Protein AF-0000000071092152 (afdb_homodimer)

Solvent-accessible surface area (backbone atoms only — not comparable to full-atom values): 16718 Å² total; per-residue (Å²): 128,80,85,79,55,45,34,31,32,56,37,55,43,57,75,60,42,66,88,52,21,67,58,41,36,53,51,50,60,58,49,48,77,66,23,48,58,77,38,60,57,65,23,40,87,55,39,66,63,58,51,67,75,47,54,39,45,55,52,27,54,50,50,54,50,49,53,70,69,30,61,31,37,41,30,50,52,52,58,44,13,34,39,45,11,24,52,52,19,36,36,56,78,68,65,36,38,35,41,35,38,29,53,84,45,91,94,50,64,75,37,43,55,57,62,20,52,45,68,81,70,46,31,35,67,40,78,47,54,80,87,46,43,68,60,54,50,52,52,47,42,63,72,71,47,66,68,77,69,81,71,73,77,117,131,79,87,81,56,45,34,32,31,56,36,56,44,58,76,60,42,66,88,53,20,67,58,41,38,55,52,50,58,59,51,47,75,66,23,49,58,77,40,60,56,65,24,40,86,55,38,67,64,58,51,66,78,48,54,40,46,55,53,25,54,52,49,52,51,48,53,69,69,30,60,32,36,41,29,50,52,54,57,44,14,34,40,44,10,24,53,50,21,37,35,55,78,67,66,36,40,34,42,35,38,30,53,83,45,92,95,51,61,75,37,44,54,57,62,20,51,45,68,81,69,45,32,35,69,41,78,48,55,79,88,46,44,67,59,52,49,54,53,48,40,62,71,72,47,66,68,80,69,81,68,74,77,119

Structure (mmCIF, N/CA/C/O backbone):
data_AF-0000000071092152-model_v1
#
loop_
_entity.id
_entity.type
_entity.pdbx_description
1 polymer "Putative 2'-deoxynucleoside 5'-phosphate N-hydrolase 1"
#
loop_
_atom_site.group_PDB
_atom_site.id
_atom_site.type_symbol
_atom_site.label_atom_id
_atom_site.label_alt_id
_atom_site.label_comp_id
_atom_site.label_asym_id
_atom_site.label_entity_id
_atom_site.label_seq_id
_atom_site.pdbx_PDB_ins_code
_atom_site.Cartn_x
_atom_site.Cartn_y
_atom_site.Cartn_z
_atom_site.occupancy
_atom_site.B_iso_or_equiv
_atom_site.auth_seq_id
_atom_site.auth_comp_id
_atom_site.auth_asym_id
_atom_site.auth_atom_id
_atom_site.pdbx_PDB_model_num
ATOM 1 N N . MET A 1 1 ? -20.359 -25.156 -19.781 1 28.52 1 MET A N 1
ATOM 2 C CA . MET A 1 1 ? -20.625 -24.984 -18.359 1 28.52 1 MET A CA 1
ATOM 3 C C . MET A 1 1 ? -19.672 -23.953 -17.75 1 28.52 1 MET A C 1
ATOM 5 O O . MET A 1 1 ? -18.453 -24.078 -17.891 1 28.52 1 MET A O 1
ATOM 9 N N . GLY A 1 2 ? -19.781 -22.672 -17.688 1 38.38 2 GLY A N 1
ATOM 10 C CA . GLY A 1 2 ? -18.891 -21.516 -17.781 1 38.38 2 GLY A CA 1
ATOM 11 C C . GLY A 1 2 ? -17.766 -21.531 -16.766 1 38.38 2 GLY A C 1
ATOM 12 O O . GLY A 1 2 ? -18 -21.75 -15.57 1 38.38 2 GLY A O 1
ATOM 13 N N . ASP A 1 3 ? -16.672 -22.203 -16.844 1 43.72 3 ASP A N 1
ATOM 14 C CA . ASP A 1 3 ? -15.531 -22.672 -16.047 1 43.72 3 ASP A CA 1
ATOM 15 C C . ASP A 1 3 ? -15.203 -21.672 -14.938 1 43.72 3 ASP A C 1
ATOM 17 O O . ASP A 1 3 ? -14.742 -20.562 -15.195 1 43.72 3 ASP A O 1
ATOM 21 N N . ARG A 1 4 ? -16.172 -21.25 -13.914 1 54.12 4 ARG A N 1
ATOM 22 C CA . ARG A 1 4 ? -16.547 -20.219 -12.945 1 54.12 4 ARG A CA 1
ATOM 23 C C . ARG A 1 4 ? -15.422 -19.984 -11.945 1 54.12 4 ARG A C 1
ATOM 25 O O . ARG A 1 4 ? -15.547 -20.328 -10.766 1 54.12 4 ARG A O 1
ATOM 32 N N . GLY A 1 5 ? -14.148 -20.359 -12.188 1 75.81 5 GLY A N 1
ATOM 33 C CA . GLY A 1 5 ? -13.023 -20.375 -11.266 1 75.81 5 GLY A CA 1
ATOM 34 C C . GLY A 1 5 ? -12.773 -19.031 -10.602 1 75.81 5 GLY A C 1
ATOM 35 O O . GLY A 1 5 ? -13.281 -18.016 -11.055 1 75.81 5 GLY A O 1
ATOM 36 N N . LEU A 1 6 ? -12.203 -19.125 -9.414 1 93.19 6 LEU A N 1
ATOM 37 C CA . LEU A 1 6 ? -11.898 -17.938 -8.617 1 93.19 6 LEU A CA 1
ATOM 38 C C . LEU A 1 6 ? -11.039 -16.969 -9.414 1 93.19 6 LEU A C 1
ATOM 40 O O . LEU A 1 6 ? -10.188 -17.375 -10.195 1 93.19 6 LEU A O 1
ATOM 44 N N . LYS A 1 7 ? -11.43 -15.734 -9.469 1 97.19 7 LYS A N 1
ATOM 45 C CA . LYS A 1 7 ? -10.523 -14.688 -9.945 1 97.19 7 LYS A CA 1
ATOM 46 C C . LYS A 1 7 ? -9.57 -14.25 -8.836 1 97.19 7 LYS A C 1
ATOM 48 O O . LYS A 1 7 ? -10.008 -13.781 -7.781 1 97.19 7 LYS A O 1
ATOM 53 N N . ILE A 1 8 ? -8.289 -14.43 -9.148 1 98.19 8 ILE A N 1
ATOM 54 C CA . ILE A 1 8 ? -7.254 -14.141 -8.156 1 98.19 8 ILE A CA 1
ATOM 55 C C . ILE A 1 8 ? -6.434 -12.938 -8.609 1 98.19 8 ILE A C 1
ATOM 57 O O . ILE A 1 8 ? -5.965 -12.883 -9.75 1 98.19 8 ILE A O 1
ATOM 61 N N . TYR A 1 9 ? -6.285 -11.953 -7.801 1 98.81 9 TYR A N 1
ATOM 62 C CA . TYR A 1 9 ? -5.387 -10.828 -8.023 1 98.81 9 TYR A CA 1
ATOM 63 C C . TYR A 1 9 ? -4.09 -11 -7.242 1 98.81 9 TYR A C 1
ATOM 65 O O . TYR A 1 9 ? -4.102 -11.016 -6.008 1 98.81 9 TYR A O 1
ATOM 73 N N . PHE A 1 10 ? -2.986 -11.156 -7.91 1 98.94 10 PHE A N 1
ATOM 74 C CA . PHE A 1 10 ? -1.688 -11.312 -7.266 1 98.94 10 PHE A CA 1
ATOM 75 C C . PHE A 1 10 ? -0.935 -9.992 -7.23 1 98.94 10 PHE A C 1
ATOM 77 O O . PHE A 1 10 ? -0.811 -9.312 -8.258 1 98.94 10 PHE A O 1
ATOM 84 N N . CYS A 1 11 ? -0.481 -9.625 -6.066 1 98.81 11 CYS A N 1
ATOM 85 C CA . CYS A 1 11 ? 0.343 -8.438 -5.871 1 98.81 11 CYS A CA 1
ATOM 86 C C . CYS A 1 11 ? 1.797 -8.82 -5.621 1 98.81 11 CYS A C 1
ATOM 88 O O . CYS A 1 11 ? 2.082 -9.688 -4.797 1 98.81 11 CYS A O 1
ATOM 90 N N . GLY A 1 12 ? 2.625 -8.148 -6.223 1 98.56 12 GLY A N 1
ATOM 91 C CA . GLY A 1 12 ? 4.062 -8.25 -6.012 1 98.56 12 GLY A CA 1
ATOM 92 C C . GLY A 1 12 ? 4.809 -6.988 -6.41 1 98.56 12 GLY A C 1
ATOM 93 O O . GLY A 1 12 ? 4.406 -6.289 -7.344 1 98.56 12 GLY A O 1
ATOM 94 N N . SER A 1 13 ? 5.898 -6.785 -5.734 1 97.69 13 SER A N 1
ATOM 95 C CA . SER A 1 13 ? 6.68 -5.578 -5.977 1 97.69 13 SER A CA 1
ATOM 96 C C . SER A 1 13 ? 7.215 -5.543 -7.402 1 97.69 13 SER A C 1
ATOM 98 O O . SER A 1 13 ? 7.695 -6.555 -7.918 1 97.69 13 SER A O 1
ATOM 100 N N . ILE A 1 14 ? 7.109 -4.453 -8.062 1 96.06 14 ILE A N 1
ATOM 101 C CA . ILE A 1 14 ? 7.684 -4.234 -9.383 1 96.06 14 ILE A CA 1
ATOM 102 C C . ILE A 1 14 ? 8.742 -3.133 -9.312 1 96.06 14 ILE A C 1
ATOM 104 O O . ILE A 1 14 ? 9.938 -3.414 -9.312 1 96.06 14 ILE A O 1
ATOM 108 N N . GLN A 1 15 ? 8.32 -1.933 -8.922 1 90.69 15 GLN A N 1
ATOM 109 C CA . GLN A 1 15 ? 9.242 -0.799 -8.875 1 90.69 15 GLN A CA 1
ATOM 110 C C . GLN A 1 15 ? 10.148 -0.875 -7.652 1 90.69 15 GLN A C 1
ATOM 112 O O . GLN A 1 15 ? 11.188 -0.213 -7.602 1 90.69 15 GLN A O 1
ATOM 117 N N . GLY A 1 16 ? 9.727 -1.628 -6.66 1 86.69 16 GLY A N 1
ATOM 118 C CA . GLY A 1 16 ? 10.562 -1.812 -5.484 1 86.69 16 GLY A CA 1
ATOM 119 C C . GLY A 1 16 ? 11.727 -2.758 -5.723 1 86.69 16 GLY A C 1
ATOM 120 O O . GLY A 1 16 ? 12.555 -2.971 -4.836 1 86.69 16 GLY A O 1
ATOM 121 N N . GLY A 1 17 ? 11.797 -3.244 -6.938 1 88.25 17 GLY A N 1
ATOM 122 C CA . GLY A 1 17 ? 12.836 -4.184 -7.324 1 88.25 17 GLY A CA 1
ATOM 123 C C . GLY A 1 17 ? 12.289 -5.469 -7.914 1 88.25 17 GLY A C 1
ATOM 124 O O . GLY A 1 17 ? 11.164 -5.867 -7.609 1 88.25 17 GLY A O 1
ATOM 125 N N . ARG A 1 18 ? 13.164 -6.152 -8.719 1 94.69 18 ARG A N 1
ATOM 126 C CA . ARG A 1 18 ? 12.711 -7.344 -9.43 1 94.69 18 ARG A CA 1
ATOM 127 C C . ARG A 1 18 ? 13.461 -8.586 -8.953 1 94.69 18 ARG A C 1
ATOM 129 O O . ARG A 1 18 ? 13.539 -9.586 -9.672 1 94.69 18 ARG A O 1
ATOM 136 N N . GLN A 1 19 ? 14 -8.5 -7.777 1 93.5 19 GLN A N 1
ATOM 137 C CA . GLN A 1 19 ? 14.781 -9.609 -7.242 1 93.5 19 GLN A CA 1
ATOM 138 C C . GLN A 1 19 ? 13.906 -10.852 -7.043 1 93.5 19 GLN A C 1
ATOM 140 O O . GLN A 1 19 ? 14.414 -11.977 -7.039 1 93.5 19 GLN A O 1
ATOM 145 N N . ASP A 1 20 ? 12.578 -10.641 -6.941 1 96.56 20 ASP A N 1
ATOM 146 C CA . ASP A 1 20 ? 11.703 -11.766 -6.621 1 96.56 20 ASP A CA 1
ATOM 147 C C . ASP A 1 20 ? 10.812 -12.125 -7.812 1 96.56 20 ASP A C 1
ATOM 149 O O . ASP A 1 20 ? 9.82 -12.836 -7.656 1 96.56 20 ASP A O 1
ATOM 153 N N . ALA A 1 21 ? 11.148 -11.703 -8.992 1 97.25 21 ALA A N 1
ATOM 154 C CA . ALA A 1 21 ? 10.312 -11.945 -10.164 1 97.25 21 ALA A CA 1
ATOM 155 C C . ALA A 1 21 ? 10.148 -13.438 -10.414 1 97.25 21 ALA A C 1
ATOM 157 O O . ALA A 1 21 ? 9.047 -13.906 -10.734 1 97.25 21 ALA A O 1
ATOM 158 N N . GLU A 1 22 ? 11.219 -14.188 -10.305 1 97.62 22 GLU A N 1
ATOM 159 C CA . GLU A 1 22 ? 11.133 -15.625 -10.531 1 97.62 22 GLU A CA 1
ATOM 160 C C . GLU A 1 22 ? 10.258 -16.297 -9.469 1 97.62 22 GLU A C 1
ATOM 162 O O . GLU A 1 22 ? 9.5 -17.219 -9.781 1 97.62 22 GLU A O 1
ATOM 167 N N . LEU A 1 23 ? 10.469 -15.883 -8.258 1 98.31 23 LEU A N 1
ATOM 168 C CA . LEU A 1 23 ? 9.617 -16.391 -7.191 1 98.31 23 LEU A CA 1
ATOM 169 C C . LEU A 1 23 ? 8.148 -16.094 -7.48 1 98.31 23 LEU A C 1
ATOM 171 O O . LEU A 1 23 ? 7.289 -16.953 -7.301 1 98.31 23 LEU A O 1
ATOM 175 N N . TYR A 1 24 ? 7.82 -14.859 -7.926 1 98.69 24 TYR A N 1
ATOM 176 C CA . TYR A 1 24 ? 6.453 -14.484 -8.266 1 98.69 24 TYR A CA 1
ATOM 177 C C . TYR A 1 24 ? 5.883 -15.414 -9.336 1 98.69 24 TYR A C 1
ATOM 179 O O . TYR A 1 24 ? 4.723 -15.82 -9.25 1 98.69 24 TYR A O 1
ATOM 187 N N . THR A 1 25 ? 6.68 -15.719 -10.297 1 98.56 25 THR A N 1
ATOM 188 C CA . THR A 1 25 ? 6.254 -16.625 -11.359 1 98.56 25 THR A CA 1
ATOM 189 C C . THR A 1 25 ? 5.848 -17.984 -10.773 1 98.56 25 THR A C 1
ATOM 191 O O . THR A 1 25 ? 4.82 -18.547 -11.156 1 98.56 25 THR A O 1
ATOM 194 N N . ARG A 1 26 ? 6.617 -18.453 -9.852 1 98.62 26 ARG A N 1
ATOM 195 C CA . ARG A 1 26 ? 6.328 -19.75 -9.25 1 98.62 26 ARG A CA 1
ATOM 196 C C . ARG A 1 26 ? 5.086 -19.672 -8.367 1 98.62 26 ARG A C 1
ATOM 198 O O . ARG A 1 26 ? 4.281 -20.609 -8.336 1 98.62 26 ARG A O 1
ATOM 205 N N . ILE A 1 27 ? 4.91 -18.609 -7.652 1 98.88 27 ILE A N 1
ATOM 206 C CA . ILE A 1 27 ? 3.723 -18.422 -6.832 1 98.88 27 ILE A CA 1
ATOM 207 C C . ILE A 1 27 ? 2.482 -18.391 -7.723 1 98.88 27 ILE A C 1
ATOM 209 O O . ILE A 1 27 ? 1.497 -19.078 -7.449 1 98.88 27 ILE A O 1
ATOM 213 N N . ILE A 1 28 ? 2.547 -17.656 -8.812 1 98.75 28 ILE A N 1
ATOM 214 C CA . ILE A 1 28 ? 1.43 -17.484 -9.734 1 98.75 28 ILE A CA 1
ATOM 215 C C . ILE A 1 28 ? 1.074 -18.844 -10.352 1 98.75 28 ILE A C 1
ATOM 217 O O . ILE A 1 28 ? -0.104 -19.188 -10.477 1 98.75 28 ILE A O 1
ATOM 221 N N . LYS A 1 29 ? 2.09 -19.578 -10.719 1 98.44 29 LYS A N 1
ATOM 222 C CA . LYS A 1 29 ? 1.855 -20.906 -11.258 1 98.44 29 LYS A CA 1
ATOM 223 C C . LYS A 1 29 ? 1.06 -21.766 -10.281 1 98.44 29 LYS A C 1
ATOM 225 O O . LYS A 1 29 ? 0.142 -22.484 -10.68 1 98.44 29 LYS A O 1
ATOM 230 N N . GLN A 1 30 ? 1.393 -21.734 -9.062 1 98.25 30 GLN A N 1
ATOM 231 C CA . GLN A 1 30 ? 0.677 -22.5 -8.047 1 98.25 30 GLN A CA 1
ATOM 232 C C . GLN A 1 30 ? -0.744 -21.984 -7.859 1 98.25 30 GLN A C 1
ATOM 234 O O . GLN A 1 30 ? -1.687 -22.766 -7.719 1 98.25 30 GLN A O 1
ATOM 239 N N . LEU A 1 31 ? -0.924 -20.672 -7.875 1 97.94 31 LEU A N 1
ATOM 240 C CA . LEU A 1 31 ? -2.232 -20.062 -7.684 1 97.94 31 LEU A CA 1
ATOM 241 C C . LEU A 1 31 ? -3.182 -20.422 -8.82 1 97.94 31 LEU A C 1
ATOM 243 O O . LEU A 1 31 ? -4.391 -20.531 -8.609 1 97.94 31 LEU A O 1
ATOM 247 N N . LYS A 1 32 ? -2.65 -20.688 -10.008 1 97.12 32 LYS A N 1
ATOM 248 C CA . LYS A 1 32 ? -3.455 -21 -11.188 1 97.12 32 LYS A CA 1
ATOM 249 C C . LYS A 1 32 ? -4.195 -22.328 -11.016 1 97.12 32 LYS A C 1
ATOM 251 O O . LYS A 1 32 ? -5.145 -22.609 -11.75 1 97.12 32 LYS A O 1
ATOM 256 N N . GLN A 1 33 ? -3.824 -23.094 -10.047 1 95.06 33 GLN A N 1
ATOM 257 C CA . GLN A 1 33 ? -4.527 -24.328 -9.742 1 95.06 33 GLN A CA 1
ATOM 258 C C . GLN A 1 33 ? -5.871 -24.047 -9.078 1 95.06 33 GLN A C 1
ATOM 260 O O . GLN A 1 33 ? -6.746 -24.922 -9.039 1 95.06 33 GLN A O 1
ATOM 265 N N . TYR A 1 34 ? -6.012 -22.859 -8.617 1 95.06 34 TYR A N 1
ATOM 266 C CA . TYR A 1 34 ? -7.203 -22.547 -7.836 1 95.06 34 TYR A CA 1
ATOM 267 C C . TYR A 1 34 ? -8.125 -21.609 -8.602 1 95.06 34 TYR A C 1
ATOM 269 O O . TYR A 1 34 ? -9.297 -21.453 -8.242 1 95.06 34 TYR A O 1
ATOM 277 N N . GLY A 1 35 ? -7.594 -21 -9.609 1 95.38 35 GLY A N 1
ATOM 278 C CA . GLY A 1 35 ? -8.398 -20.047 -10.375 1 95.38 35 GLY A CA 1
ATOM 279 C C . GLY A 1 35 ? -7.594 -19.266 -11.391 1 95.38 35 GLY A C 1
ATOM 280 O O . GLY A 1 35 ? -6.434 -19.594 -11.656 1 95.38 35 GLY A O 1
ATOM 281 N N . GLN A 1 36 ? -8.258 -18.281 -12.031 1 97.06 36 GLN A N 1
ATOM 282 C CA . GLN A 1 36 ? -7.609 -17.375 -12.984 1 97.06 36 GLN A CA 1
ATOM 283 C C . GLN A 1 36 ? -6.863 -16.266 -12.258 1 97.06 36 GLN A C 1
ATOM 285 O O . GLN A 1 36 ? -7.453 -15.523 -11.469 1 97.06 36 GLN A O 1
ATOM 290 N N . VAL A 1 37 ? -5.578 -16.203 -12.547 1 98.25 37 VAL A N 1
ATOM 291 C CA . VAL A 1 37 ? -4.797 -15.086 -12.016 1 98.25 37 VAL A CA 1
ATOM 292 C C . VAL A 1 37 ? -4.852 -13.906 -12.977 1 98.25 37 VAL A C 1
ATOM 294 O O . VAL A 1 37 ? -4.371 -14 -14.109 1 98.25 37 VAL A O 1
ATOM 297 N N . LEU A 1 38 ? -5.336 -12.82 -12.539 1 98.38 38 LEU A N 1
ATOM 298 C CA . LEU A 1 38 ? -5.613 -11.664 -13.383 1 98.38 38 LEU A CA 1
ATOM 299 C C . LEU A 1 38 ? -4.332 -10.891 -13.688 1 98.38 38 LEU A C 1
ATOM 301 O O . LEU A 1 38 ? -4.246 -10.195 -14.703 1 98.38 38 LEU A O 1
ATOM 305 N N . THR A 1 39 ? -3.312 -11.062 -12.852 1 98.56 39 THR A N 1
ATOM 306 C CA . THR A 1 39 ? -2.113 -10.234 -12.891 1 98.56 39 THR A CA 1
ATOM 307 C C . THR A 1 39 ? -0.872 -11.086 -13.141 1 98.56 39 THR A C 1
ATOM 309 O O . THR A 1 39 ? 0.164 -10.883 -12.5 1 98.56 39 THR A O 1
ATOM 312 N N . GLU A 1 40 ? -0.945 -11.984 -14.023 1 97.75 40 GLU A N 1
ATOM 313 C CA . GLU A 1 40 ? 0.158 -12.906 -14.281 1 97.75 40 GLU A CA 1
ATOM 314 C C . GLU A 1 40 ? 1.417 -12.148 -14.703 1 97.75 40 GLU A C 1
ATOM 316 O O . GLU A 1 40 ? 2.533 -12.617 -14.461 1 97.75 40 GLU A O 1
ATOM 321 N N . VAL A 1 41 ? 1.241 -10.969 -15.25 1 96.31 41 VAL A N 1
ATOM 322 C CA . VAL A 1 41 ? 2.346 -10.203 -15.82 1 96.31 41 VAL A CA 1
ATOM 323 C C . VAL A 1 41 ? 3.346 -9.844 -14.727 1 96.31 41 VAL A C 1
ATOM 325 O O . VAL A 1 41 ? 4.523 -9.617 -15 1 96.31 41 VAL A O 1
ATOM 328 N N . ILE A 1 42 ? 2.93 -9.867 -13.477 1 97.06 42 ILE A N 1
ATOM 329 C CA . ILE A 1 42 ? 3.762 -9.477 -12.344 1 97.06 42 ILE A CA 1
ATOM 330 C C . ILE A 1 42 ? 4.969 -10.406 -12.242 1 97.06 42 ILE A C 1
ATOM 332 O O . ILE A 1 42 ? 6.055 -9.984 -11.844 1 97.06 42 ILE A O 1
ATOM 336 N N . GLY A 1 43 ? 4.785 -11.617 -12.656 1 97.19 43 GLY A N 1
ATOM 337 C CA . GLY A 1 43 ? 5.883 -12.57 -12.609 1 97.19 43 GLY A CA 1
ATOM 338 C C . GLY A 1 43 ? 6.828 -12.445 -13.789 1 97.19 43 GLY A C 1
ATOM 339 O O . GLY A 1 43 ? 7.934 -12.992 -13.773 1 97.19 43 GLY A O 1
ATOM 340 N N . ASN A 1 44 ? 6.379 -11.68 -14.812 1 95.56 44 ASN A N 1
ATOM 341 C CA . ASN A 1 44 ? 7.18 -11.539 -16.016 1 95.56 44 ASN A CA 1
ATOM 342 C C . ASN A 1 44 ? 8.422 -10.695 -15.773 1 95.56 44 ASN A C 1
ATOM 344 O O . ASN A 1 44 ? 8.328 -9.57 -15.281 1 95.56 44 ASN A O 1
ATOM 348 N N . LYS A 1 45 ? 9.578 -11.164 -16.219 1 92.5 45 LYS A N 1
ATOM 349 C CA . LYS A 1 45 ? 10.844 -10.477 -16 1 92.5 45 LYS A CA 1
ATOM 350 C C . LYS A 1 45 ? 10.883 -9.156 -16.766 1 92.5 45 LYS A C 1
ATOM 352 O O . LYS A 1 45 ? 11.594 -8.227 -16.359 1 92.5 45 LYS A O 1
ATOM 357 N N . ASP A 1 46 ? 10.062 -9.062 -17.797 1 92.81 46 ASP A N 1
ATOM 358 C CA . ASP A 1 46 ? 10.07 -7.867 -18.625 1 92.81 46 ASP A CA 1
ATOM 359 C C . ASP A 1 46 ? 8.875 -6.969 -18.328 1 92.81 46 ASP A C 1
ATOM 361 O O . ASP A 1 46 ? 8.438 -6.195 -19.188 1 92.81 46 ASP A O 1
ATOM 365 N N . VAL A 1 47 ? 8.312 -7.121 -17.141 1 95.31 47 VAL A N 1
ATOM 366 C CA . VAL A 1 47 ? 7.082 -6.41 -16.797 1 95.31 47 VAL A CA 1
ATOM 367 C C . VAL A 1 47 ? 7.312 -4.906 -16.906 1 95.31 47 VAL A C 1
ATOM 369 O O . VAL A 1 47 ? 6.422 -4.164 -17.328 1 95.31 47 VAL A O 1
ATOM 372 N N . LEU A 1 48 ? 8.484 -4.43 -16.547 1 92.69 48 LEU A N 1
ATOM 373 C CA . LEU A 1 48 ? 8.781 -3.002 -16.609 1 92.69 48 LEU A CA 1
ATOM 374 C C . LEU A 1 48 ? 8.734 -2.496 -18.047 1 92.69 48 LEU A C 1
ATOM 376 O O . LEU A 1 48 ? 8.211 -1.41 -18.297 1 92.69 48 LEU A O 1
ATOM 380 N N . ARG A 1 49 ? 9.258 -3.305 -18.922 1 91.56 49 ARG A N 1
ATOM 381 C CA . ARG A 1 49 ? 9.203 -2.953 -20.344 1 91.56 49 ARG A CA 1
ATOM 382 C C . ARG A 1 49 ? 7.77 -2.988 -20.859 1 91.56 49 ARG A C 1
ATOM 384 O O . ARG A 1 49 ? 7.359 -2.111 -21.625 1 91.56 49 ARG A O 1
ATOM 391 N N . ILE A 1 50 ? 7.066 -3.938 -20.438 1 93.12 50 ILE A N 1
ATOM 392 C CA . ILE A 1 50 ? 5.68 -4.09 -20.859 1 93.12 50 ILE A CA 1
ATOM 393 C C . ILE A 1 50 ? 4.855 -2.906 -20.359 1 93.12 50 ILE A C 1
ATOM 395 O O . ILE A 1 50 ? 4.09 -2.311 -21.109 1 93.12 50 ILE A O 1
ATOM 399 N N . GLU A 1 51 ? 5.027 -2.537 -19.109 1 91.94 51 GLU A N 1
ATOM 400 C CA . GLU A 1 51 ? 4.277 -1.436 -18.5 1 91.94 51 GLU A CA 1
ATOM 401 C C . GLU A 1 51 ? 4.688 -0.096 -19.109 1 91.94 51 GLU A C 1
ATOM 403 O O . GLU A 1 51 ? 3.891 0.843 -19.156 1 91.94 51 GLU A O 1
ATOM 408 N N . ALA A 1 52 ? 5.914 0.006 -19.562 1 91.62 52 ALA A N 1
ATOM 409 C CA . ALA A 1 52 ? 6.41 1.25 -20.156 1 91.62 52 ALA A CA 1
ATOM 410 C C . ALA A 1 52 ? 5.672 1.579 -21.438 1 91.62 52 ALA A C 1
ATOM 412 O O . ALA A 1 52 ? 5.707 2.719 -21.906 1 91.62 52 ALA A O 1
ATOM 413 N N . ALA A 1 53 ? 4.992 0.564 -22.031 1 93.69 53 ALA A N 1
ATOM 414 C CA . ALA A 1 53 ? 4.297 0.734 -23.312 1 93.69 53 ALA A CA 1
ATOM 415 C C . ALA A 1 53 ? 2.92 1.361 -23.109 1 93.69 53 ALA A C 1
ATOM 417 O O . ALA A 1 53 ? 2.254 1.741 -24.062 1 93.69 53 ALA A O 1
ATOM 418 N N . VAL A 1 54 ? 2.51 1.475 -21.875 1 95.31 54 VAL A N 1
ATOM 419 C CA . VAL A 1 54 ? 1.219 2.064 -21.547 1 95.31 54 VAL A CA 1
ATOM 420 C C . VAL A 1 54 ? 1.405 3.158 -20.484 1 95.31 54 VAL A C 1
ATOM 422 O O . VAL A 1 54 ? 2.41 3.174 -19.766 1 95.31 54 VAL A O 1
ATOM 425 N N . THR A 1 55 ? 0.47 4.09 -20.391 1 96.44 55 THR A N 1
ATOM 426 C CA . THR A 1 55 ? 0.585 5.184 -19.438 1 96.44 55 THR A CA 1
ATOM 427 C C . THR A 1 55 ? 0.327 4.688 -18.016 1 96.44 55 THR A C 1
ATOM 429 O O . THR A 1 55 ? -0.345 3.672 -17.812 1 96.44 55 THR A O 1
ATOM 432 N N . GLU A 1 56 ? 0.852 5.367 -17.078 1 97.06 56 GLU A N 1
ATOM 433 C CA . GLU A 1 56 ? 0.61 5.023 -15.68 1 97.06 56 GLU A CA 1
ATOM 434 C C . GLU A 1 56 ? -0.878 5.086 -15.344 1 97.06 56 GLU A C 1
ATOM 436 O O . GLU A 1 56 ? -1.376 4.285 -14.547 1 97.06 56 GLU A O 1
ATOM 441 N N . ALA A 1 57 ? -1.615 6.023 -15.945 1 97.81 57 ALA A N 1
ATOM 442 C CA . ALA A 1 57 ? -3.057 6.137 -15.734 1 97.81 57 ALA A CA 1
ATOM 443 C C . ALA A 1 57 ? -3.783 4.891 -16.234 1 97.81 57 ALA A C 1
ATOM 445 O O . ALA A 1 57 ? -4.723 4.418 -15.594 1 97.81 57 ALA A O 1
ATOM 446 N N . GLU A 1 58 ? -3.328 4.359 -17.344 1 98 58 GLU A N 1
ATOM 447 C CA . GLU A 1 58 ? -3.938 3.154 -17.906 1 98 58 GLU A CA 1
ATOM 448 C C . GLU A 1 58 ? -3.643 1.937 -17.031 1 98 58 GLU A C 1
ATOM 450 O O . GLU A 1 58 ? -4.512 1.084 -16.828 1 98 58 GLU A O 1
ATOM 455 N N . ILE A 1 59 ? -2.391 1.811 -16.547 1 97.56 59 ILE A N 1
ATOM 456 C CA . ILE A 1 59 ? -2.027 0.724 -15.648 1 97.56 59 ILE A CA 1
ATOM 457 C C . ILE A 1 59 ? -2.902 0.774 -14.398 1 97.56 59 ILE A C 1
ATOM 459 O O . ILE A 1 59 ? -3.479 -0.239 -13.992 1 97.56 59 ILE A O 1
ATOM 463 N N . TYR A 1 60 ? -3.039 1.962 -13.844 1 98.31 60 TYR A N 1
ATOM 464 C CA . TYR A 1 60 ? -3.838 2.178 -12.641 1 98.31 60 TYR A CA 1
ATOM 465 C C . TYR A 1 60 ? -5.285 1.759 -12.867 1 98.31 60 TYR A C 1
ATOM 467 O O . TYR A 1 60 ? -5.84 0.979 -12.094 1 98.31 60 TYR A O 1
ATOM 475 N N . GLU A 1 61 ? -5.91 2.254 -13.906 1 98.12 61 GLU A N 1
ATOM 476 C CA . GLU A 1 61 ? -7.316 1.977 -14.188 1 98.12 61 GLU A CA 1
ATOM 477 C C . GLU A 1 61 ? -7.555 0.483 -14.391 1 98.12 61 GLU A C 1
ATOM 479 O O . GLU A 1 61 ? -8.516 -0.076 -13.859 1 98.12 61 GLU A O 1
ATOM 484 N N . GLN A 1 62 ? -6.715 -0.128 -15.125 1 97.81 62 GLN A N 1
ATOM 485 C CA . GLN A 1 62 ? -6.852 -1.561 -15.367 1 97.81 62 GLN A CA 1
ATOM 486 C C . GLN A 1 62 ? -6.699 -2.354 -14.07 1 97.81 62 GLN A C 1
ATOM 488 O O . GLN A 1 62 ? -7.496 -3.248 -13.781 1 97.81 62 GLN A O 1
ATOM 493 N N . ASP A 1 63 ? -5.656 -2.039 -13.305 1 98.19 63 ASP A N 1
ATOM 494 C CA . ASP A 1 63 ? -5.391 -2.764 -12.062 1 98.19 63 ASP A CA 1
ATOM 495 C C . ASP A 1 63 ? -6.543 -2.602 -11.078 1 98.19 63 ASP A C 1
ATOM 497 O O . ASP A 1 63 ? -6.922 -3.555 -10.391 1 98.19 63 ASP A O 1
ATOM 501 N N . ILE A 1 64 ? -7.086 -1.396 -10.938 1 98.25 64 ILE A N 1
ATOM 502 C CA . ILE A 1 64 ? -8.18 -1.164 -10.008 1 98.25 64 ILE A CA 1
ATOM 503 C C . ILE A 1 64 ? -9.414 -1.941 -10.453 1 98.25 64 ILE A C 1
ATOM 505 O O . ILE A 1 64 ? -10.172 -2.457 -9.625 1 98.25 64 ILE A O 1
ATOM 509 N N . GLU A 1 65 ? -9.656 -2 -11.758 1 98.31 65 GLU A N 1
ATOM 510 C CA . GLU A 1 65 ? -10.766 -2.791 -12.273 1 98.31 65 GLU A CA 1
ATOM 511 C C . GLU A 1 65 ? -10.57 -4.273 -11.977 1 98.31 65 GLU A C 1
ATOM 513 O O . GLU A 1 65 ? -11.516 -4.957 -11.562 1 98.31 65 GLU A O 1
ATOM 518 N N . TRP A 1 66 ? -9.367 -4.766 -12.227 1 98.62 66 TRP A N 1
ATOM 519 C CA . TRP A 1 66 ? -9.07 -6.164 -11.938 1 98.62 66 TRP A CA 1
ATOM 520 C C . TRP A 1 66 ? -9.211 -6.449 -10.445 1 98.62 66 TRP A C 1
ATOM 522 O O . TRP A 1 66 ? -9.773 -7.473 -10.055 1 98.62 66 TRP A O 1
ATOM 532 N N . LEU A 1 67 ? -8.711 -5.539 -9.656 1 98.75 67 LEU A N 1
ATOM 533 C CA . LEU A 1 67 ? -8.805 -5.707 -8.211 1 98.75 67 LEU A CA 1
ATOM 534 C C . LEU A 1 67 ? -10.266 -5.762 -7.766 1 98.75 67 LEU A C 1
ATOM 536 O O . LEU A 1 67 ? -10.633 -6.617 -6.961 1 98.75 67 LEU A O 1
ATOM 540 N N . ALA A 1 68 ? -11.07 -4.883 -8.297 1 98.19 68 ALA A N 1
ATOM 541 C CA . ALA A 1 68 ? -12.492 -4.84 -7.945 1 98.19 68 ALA A CA 1
ATOM 542 C C . ALA A 1 68 ? -13.203 -6.117 -8.375 1 98.19 68 ALA A C 1
ATOM 544 O O . ALA A 1 68 ? -14.125 -6.582 -7.695 1 98.19 68 ALA A O 1
ATOM 545 N N . SER A 1 69 ? -12.797 -6.719 -9.445 1 97.5 69 SER A N 1
ATOM 546 C CA . SER A 1 69 ? -13.477 -7.887 -10 1 97.5 69 SER A CA 1
ATOM 547 C C . SER A 1 69 ? -12.977 -9.18 -9.359 1 97.5 69 SER A C 1
ATOM 549 O O . SER A 1 69 ? -13.594 -10.234 -9.5 1 97.5 69 SER A O 1
ATOM 551 N N . ALA A 1 70 ? -11.883 -9.141 -8.633 1 97.88 70 ALA A N 1
ATOM 552 C CA . ALA A 1 70 ? -11.258 -10.328 -8.055 1 97.88 70 ALA A CA 1
ATOM 553 C C . ALA A 1 70 ? -12.078 -10.867 -6.887 1 97.88 70 ALA A C 1
ATOM 555 O O . ALA A 1 70 ? -12.695 -10.094 -6.152 1 97.88 70 ALA A O 1
ATOM 556 N N . ASP A 1 71 ? -12.031 -12.188 -6.766 1 96.44 71 ASP A N 1
ATOM 557 C CA . ASP A 1 71 ? -12.641 -12.844 -5.613 1 96.44 71 ASP A CA 1
ATOM 558 C C . ASP A 1 71 ? -11.688 -12.867 -4.426 1 96.44 71 ASP A C 1
ATOM 560 O O . ASP A 1 71 ? -12.117 -12.797 -3.271 1 96.44 71 ASP A O 1
ATOM 564 N N . VAL A 1 72 ? -10.406 -12.977 -4.742 1 97.62 72 VAL A N 1
ATOM 565 C CA . VAL A 1 72 ? -9.367 -13.117 -3.725 1 97.62 72 VAL A CA 1
ATOM 566 C C . VAL A 1 72 ? -8.133 -12.32 -4.141 1 97.62 72 VAL A C 1
ATOM 568 O O . VAL A 1 72 ? -7.867 -12.148 -5.332 1 97.62 72 VAL A O 1
ATOM 571 N N . VAL A 1 73 ? -7.418 -11.82 -3.133 1 98.69 73 VAL A N 1
ATOM 572 C CA . VAL A 1 73 ? -6.145 -11.141 -3.336 1 98.69 73 VAL A CA 1
ATOM 573 C C . VAL A 1 73 ? -5.031 -11.898 -2.617 1 98.69 73 VAL A C 1
ATOM 575 O O . VAL A 1 73 ? -5.164 -12.242 -1.438 1 98.69 73 VAL A O 1
ATOM 578 N N . VAL A 1 74 ? -4.004 -12.258 -3.297 1 98.88 74 VAL A N 1
ATOM 579 C CA . VAL A 1 74 ? -2.785 -12.812 -2.717 1 98.88 74 VAL A CA 1
ATOM 580 C C . VAL A 1 74 ? -1.615 -11.859 -2.959 1 98.88 74 VAL A C 1
ATOM 582 O O . VAL A 1 74 ? -1.343 -11.484 -4.102 1 98.88 74 VAL A O 1
ATOM 585 N N . ALA A 1 75 ? -0.938 -11.477 -1.922 1 98.94 75 ALA A N 1
ATOM 586 C CA . ALA A 1 75 ? 0.129 -10.484 -2.043 1 98.94 75 ALA A CA 1
ATOM 587 C C . ALA A 1 75 ? 1.426 -11 -1.422 1 98.94 75 ALA A C 1
ATOM 589 O O . ALA A 1 75 ? 1.438 -11.438 -0.269 1 98.94 75 ALA A O 1
ATOM 590 N N . GLU A 1 76 ? 2.473 -11.062 -2.189 1 98.88 76 GLU A N 1
ATOM 591 C CA . GLU A 1 76 ? 3.799 -11.258 -1.613 1 98.88 76 GLU A CA 1
ATOM 592 C C . GLU A 1 76 ? 4.387 -9.938 -1.117 1 98.88 76 GLU A C 1
ATOM 594 O O . GLU A 1 76 ? 4.598 -9.008 -1.903 1 98.88 76 GLU A O 1
ATOM 599 N N . VAL A 1 77 ? 4.637 -9.812 0.19 1 98.62 77 VAL A N 1
ATOM 600 C CA . VAL A 1 77 ? 4.801 -8.5 0.799 1 98.62 77 VAL A CA 1
ATOM 601 C C . VAL A 1 77 ? 6.184 -8.398 1.442 1 98.62 77 VAL A C 1
ATOM 603 O O . VAL A 1 77 ? 6.383 -7.617 2.379 1 98.62 77 VAL A O 1
ATOM 606 N N . THR A 1 78 ? 7.137 -9.148 0.967 1 98.06 78 THR A N 1
ATOM 607 C CA . THR A 1 78 ? 8.477 -9.133 1.539 1 98.06 78 THR A CA 1
ATOM 608 C C . THR A 1 78 ? 9.234 -7.875 1.117 1 98.06 78 THR A C 1
ATOM 610 O O . THR A 1 78 ? 9.891 -7.234 1.94 1 98.06 78 THR A O 1
ATOM 613 N N . GLN A 1 79 ? 9.195 -7.574 -0.186 1 96.62 79 GLN A N 1
ATOM 614 C CA . GLN A 1 79 ? 9.797 -6.348 -0.694 1 96.62 79 GLN A CA 1
ATOM 615 C C . GLN A 1 79 ? 8.852 -5.16 -0.546 1 96.62 79 GLN A C 1
ATOM 617 O O . GLN A 1 79 ? 7.719 -5.199 -1.035 1 96.62 79 GLN A O 1
ATOM 622 N N . PRO A 1 80 ? 9.281 -4.121 0.119 1 96.81 80 PRO A N 1
ATOM 623 C CA . PRO A 1 80 ? 8.414 -2.941 0.216 1 96.81 80 PRO A CA 1
ATOM 624 C C . PRO A 1 80 ? 8.016 -2.391 -1.15 1 96.81 80 PRO A C 1
ATOM 626 O O . PRO A 1 80 ? 8.836 -2.34 -2.066 1 96.81 80 PRO A O 1
ATOM 629 N N . SER A 1 81 ? 6.727 -2.039 -1.27 1 97.75 81 SER A N 1
ATOM 630 C CA . SER A 1 81 ? 6.184 -1.521 -2.521 1 97.75 81 SER A CA 1
ATOM 631 C C . SER A 1 81 ? 4.969 -0.63 -2.27 1 97.75 81 SER A C 1
ATOM 633 O O . SER A 1 81 ? 3.992 -1.062 -1.656 1 97.75 81 SER A O 1
ATOM 635 N N . LEU A 1 82 ? 4.992 0.58 -2.738 1 98.38 82 LEU A N 1
ATOM 636 C CA . LEU A 1 82 ? 3.852 1.48 -2.631 1 98.38 82 LEU A CA 1
ATOM 637 C C . LEU A 1 82 ? 2.631 0.897 -3.334 1 98.38 82 LEU A C 1
ATOM 639 O O . LEU A 1 82 ? 1.535 0.87 -2.766 1 98.38 82 LEU A O 1
ATOM 643 N N . GLY A 1 83 ? 2.842 0.378 -4.566 1 98.5 83 GLY A N 1
ATOM 644 C CA . GLY A 1 83 ? 1.732 -0.153 -5.344 1 98.5 83 GLY A CA 1
ATOM 645 C C . GLY A 1 83 ? 1.022 -1.306 -4.66 1 98.5 83 GLY A C 1
ATOM 646 O O . GLY A 1 83 ? -0.209 -1.345 -4.617 1 98.5 83 GLY A O 1
ATOM 647 N N . VAL A 1 84 ? 1.804 -2.221 -4.16 1 98.75 84 VAL A N 1
ATOM 648 C CA . VAL A 1 84 ? 1.224 -3.342 -3.43 1 98.75 84 VAL A CA 1
ATOM 649 C C . VAL A 1 84 ? 0.416 -2.824 -2.242 1 98.75 84 VAL A C 1
ATOM 651 O O . VAL A 1 84 ? -0.688 -3.305 -1.977 1 98.75 84 VAL A O 1
ATOM 654 N N . GLY A 1 85 ? 0.96 -1.846 -1.555 1 98.81 85 GLY A N 1
ATOM 655 C CA . GLY A 1 85 ? 0.23 -1.245 -0.45 1 98.81 85 GLY A CA 1
ATOM 656 C C . GLY A 1 85 ? -1.103 -0.652 -0.867 1 98.81 85 GLY A C 1
ATOM 657 O O . GLY A 1 85 ? -2.123 -0.887 -0.217 1 98.81 85 GLY A O 1
ATOM 658 N N . VAL A 1 86 ? -1.095 0.117 -1.918 1 98.94 86 VAL A N 1
ATOM 659 C CA . VAL A 1 86 ? -2.322 0.729 -2.416 1 98.94 86 VAL A CA 1
ATOM 660 C C . VAL A 1 86 ? -3.367 -0.353 -2.686 1 98.94 86 VAL A C 1
ATOM 662 O O . VAL A 1 86 ? -4.523 -0.224 -2.275 1 98.94 86 VAL A O 1
ATOM 665 N N . GLU A 1 87 ? -2.932 -1.392 -3.336 1 98.88 87 GLU A N 1
ATOM 666 C CA . GLU A 1 87 ? -3.834 -2.488 -3.67 1 98.88 87 GLU A CA 1
ATOM 667 C C . GLU A 1 87 ? -4.402 -3.137 -2.412 1 98.88 87 GLU A C 1
ATOM 669 O O . GLU A 1 87 ? -5.605 -3.404 -2.336 1 98.88 87 GLU A O 1
ATOM 674 N N . LEU A 1 88 ? -3.576 -3.34 -1.445 1 98.94 88 LEU A N 1
ATOM 675 C CA . LEU A 1 88 ? -4.016 -3.959 -0.199 1 98.94 88 LEU A CA 1
ATOM 676 C C . LEU A 1 88 ? -4.992 -3.055 0.543 1 98.94 88 LEU A C 1
ATOM 678 O O . LEU A 1 88 ? -5.992 -3.527 1.087 1 98.94 88 LEU A O 1
ATOM 682 N N . GLY A 1 89 ? -4.688 -1.738 0.629 1 98.81 89 GLY A N 1
ATOM 683 C CA . GLY A 1 89 ? -5.605 -0.808 1.267 1 98.81 89 GLY A CA 1
ATOM 684 C C . GLY A 1 89 ? -6.984 -0.803 0.634 1 98.81 89 GLY A C 1
ATOM 685 O O . GLY A 1 89 ? -7.996 -0.818 1.339 1 98.81 89 GLY A O 1
ATOM 686 N N . ARG A 1 90 ? -7.035 -0.833 -0.657 1 98.69 90 ARG A N 1
ATOM 687 C CA . ARG A 1 90 ? -8.312 -0.892 -1.364 1 98.69 90 ARG A CA 1
ATOM 688 C C . ARG A 1 90 ? -9.023 -2.217 -1.104 1 98.69 90 ARG A C 1
ATOM 690 O O . ARG A 1 90 ? -10.227 -2.24 -0.848 1 98.69 90 ARG A O 1
ATOM 697 N N . ALA A 1 91 ? -8.297 -3.287 -1.18 1 98.69 91 ALA A N 1
ATOM 698 C CA . ALA A 1 91 ? -8.867 -4.609 -0.956 1 98.69 91 ALA A CA 1
ATOM 699 C C . ALA A 1 91 ? -9.523 -4.699 0.422 1 98.69 91 ALA A C 1
ATOM 701 O O . ALA A 1 91 ? -10.578 -5.32 0.578 1 98.69 91 ALA A O 1
ATOM 702 N N . GLN A 1 92 ? -8.875 -4.105 1.397 1 97.88 92 GLN A N 1
ATOM 703 C CA . GLN A 1 92 ? -9.422 -4.09 2.75 1 97.88 92 GLN A CA 1
ATOM 704 C C . GLN A 1 92 ? -10.797 -3.443 2.779 1 97.88 92 GLN A C 1
ATOM 706 O O . GLN A 1 92 ? -11.742 -4.004 3.34 1 97.88 92 GLN A O 1
ATOM 711 N N . LEU A 1 93 ? -10.938 -2.289 2.207 1 97.69 93 LEU A N 1
ATOM 712 C CA . LEU A 1 93 ? -12.188 -1.55 2.256 1 97.69 93 LEU A CA 1
ATOM 713 C C . LEU A 1 93 ? -13.242 -2.203 1.364 1 97.69 93 LEU A C 1
ATOM 715 O O . LEU A 1 93 ? -14.438 -2.098 1.631 1 97.69 93 LEU A O 1
ATOM 719 N N . LEU A 1 94 ? -12.766 -2.906 0.346 1 97.56 94 LEU A N 1
ATOM 720 C CA . LEU A 1 94 ? -13.688 -3.637 -0.521 1 97.56 94 LEU A CA 1
ATOM 721 C C . LEU A 1 94 ? -14.07 -4.977 0.1 1 97.56 94 LEU A C 1
ATOM 723 O O . LEU A 1 94 ? -14.805 -5.758 -0.504 1 97.56 94 LEU A O 1
ATOM 727 N N . LYS A 1 95 ? -13.508 -5.281 1.285 1 97 95 LYS A N 1
ATOM 728 C CA . LYS A 1 95 ? -13.797 -6.48 2.066 1 97 95 LYS A CA 1
ATOM 729 C C . LYS A 1 95 ? -13.453 -7.742 1.276 1 97 95 LYS A C 1
ATOM 731 O O . LYS A 1 95 ? -14.203 -8.719 1.312 1 97 95 LYS A O 1
ATOM 736 N N . LYS A 1 96 ? -12.367 -7.637 0.526 1 97.38 96 LYS A N 1
ATOM 737 C CA . LYS A 1 96 ? -11.859 -8.812 -0.17 1 97.38 96 LYS A CA 1
ATOM 738 C C . LYS A 1 96 ? -11.188 -9.781 0.801 1 97.38 96 LYS A C 1
ATOM 740 O O . LYS A 1 96 ? -10.75 -9.375 1.882 1 97.38 96 LYS A O 1
ATOM 745 N N . LYS A 1 97 ? -11.219 -11.094 0.419 1 97.62 97 LYS A N 1
ATOM 746 C CA . LYS A 1 97 ? -10.344 -12.047 1.093 1 97.62 97 LYS A CA 1
ATOM 747 C C . LYS A 1 97 ? -8.891 -11.859 0.671 1 97.62 97 LYS A C 1
ATOM 749 O O . LYS A 1 97 ? -8.562 -11.945 -0.515 1 97.62 97 LYS A O 1
ATOM 754 N N . VAL A 1 98 ? -8.008 -11.617 1.636 1 98.69 98 VAL A N 1
ATOM 755 C CA . VAL A 1 98 ? -6.621 -11.281 1.327 1 98.69 98 VAL A CA 1
ATOM 756 C C . VAL A 1 98 ? -5.68 -12.242 2.049 1 98.69 98 VAL A C 1
ATOM 758 O O . VAL A 1 98 ? -5.852 -12.516 3.238 1 98.69 98 VAL A O 1
ATOM 761 N N . LEU A 1 99 ? -4.754 -12.766 1.353 1 98.81 99 LEU A N 1
ATOM 762 C CA . LEU A 1 99 ? -3.633 -13.516 1.909 1 98.81 99 LEU A CA 1
ATOM 763 C C . LEU A 1 99 ? -2.311 -12.82 1.616 1 98.81 99 LEU A C 1
ATOM 765 O O . LEU A 1 99 ? -1.896 -12.727 0.458 1 98.81 99 LEU A O 1
ATOM 769 N N . CYS A 1 100 ? -1.668 -12.32 2.615 1 98.94 100 CYS A N 1
ATOM 770 C CA . CYS A 1 100 ? -0.328 -11.75 2.502 1 98.94 100 CYS A CA 1
ATOM 771 C C . CYS A 1 100 ? 0.731 -12.781 2.879 1 98.94 100 CYS A C 1
ATOM 773 O O . CYS A 1 100 ? 0.609 -13.461 3.9 1 98.94 100 CYS A O 1
ATOM 775 N N . LEU A 1 101 ? 1.744 -12.867 2.031 1 98.94 101 LEU A N 1
ATOM 776 C CA . LEU A 1 101 ? 2.865 -13.781 2.227 1 98.94 101 LEU A CA 1
ATOM 777 C C . LEU A 1 101 ? 4.152 -13.008 2.508 1 98.94 101 LEU A C 1
ATOM 779 O O . LEU A 1 101 ? 4.586 -12.203 1.687 1 98.94 101 LEU A O 1
ATOM 783 N N . PHE A 1 102 ? 4.777 -13.227 3.652 1 98.88 102 PHE A N 1
ATOM 784 C CA . PHE A 1 102 ? 6.008 -12.547 4.047 1 98.88 102 PHE A CA 1
ATOM 785 C C . PHE A 1 102 ? 7.113 -13.562 4.328 1 98.88 102 PHE A C 1
ATOM 787 O O . PHE A 1 102 ? 6.914 -14.516 5.078 1 98.88 102 PHE A O 1
ATOM 794 N N . ARG A 1 103 ? 8.25 -13.328 3.678 1 98.56 103 ARG A N 1
ATOM 795 C CA . ARG A 1 103 ? 9.422 -14.141 3.98 1 98.56 103 ARG A CA 1
ATOM 796 C C . ARG A 1 103 ? 10.305 -13.469 5.027 1 98.56 103 ARG A C 1
ATOM 798 O O . ARG A 1 103 ? 11.008 -12.5 4.727 1 98.56 103 ARG A O 1
ATOM 805 N N . PRO A 1 104 ? 10.219 -14.016 6.27 1 96.94 104 PRO A N 1
ATOM 806 C CA . PRO A 1 104 ? 11.172 -13.445 7.23 1 96.94 104 PRO A CA 1
ATOM 807 C C . PRO A 1 104 ? 12.625 -13.617 6.781 1 96.94 104 PRO A C 1
ATOM 809 O O . PRO A 1 104 ? 13.039 -14.719 6.434 1 96.94 104 PRO A O 1
ATOM 812 N N . GLN A 1 105 ? 13.328 -12.57 6.66 1 94.25 105 GLN A N 1
ATOM 813 C CA . GLN A 1 105 ? 14.742 -12.578 6.297 1 94.25 105 GLN A CA 1
ATOM 814 C C . GLN A 1 105 ? 15.461 -11.359 6.875 1 94.25 105 GLN A C 1
ATOM 816 O O . GLN A 1 105 ? 14.82 -10.391 7.281 1 94.25 105 GLN A O 1
ATOM 821 N N . GLU A 1 106 ? 16.766 -11.445 6.965 1 91.75 106 GLU A N 1
ATOM 822 C CA . GLU A 1 106 ? 17.562 -10.359 7.535 1 91.75 106 GLU A CA 1
ATOM 823 C C . GLU A 1 106 ? 17.328 -9.047 6.793 1 91.75 106 GLU A C 1
ATOM 825 O O . GLU A 1 106 ? 17.328 -9.023 5.559 1 91.75 106 GLU A O 1
ATOM 830 N N . GLY A 1 107 ? 17.062 -8.055 7.523 1 89.75 107 GLY A N 1
ATOM 831 C CA . GLY A 1 107 ? 16.922 -6.727 6.961 1 89.75 107 GLY A CA 1
ATOM 832 C C . GLY A 1 107 ? 15.516 -6.441 6.445 1 89.75 107 GLY A C 1
ATOM 833 O O . GLY A 1 107 ? 15.234 -5.34 5.965 1 89.75 107 GLY A O 1
ATOM 834 N N . LYS A 1 108 ? 14.734 -7.441 6.535 1 93.19 108 LYS A N 1
ATOM 835 C CA . LYS A 1 108 ? 13.359 -7.246 6.078 1 93.19 108 LYS A CA 1
ATOM 836 C C . LYS A 1 108 ? 12.383 -7.25 7.25 1 93.19 108 LYS A C 1
ATOM 838 O O . LYS A 1 108 ? 12.383 -8.18 8.062 1 93.19 108 LYS A O 1
ATOM 843 N N . ILE A 1 109 ? 11.719 -6.129 7.359 1 93.69 109 ILE A N 1
ATOM 844 C CA . ILE A 1 109 ? 10.688 -6.008 8.383 1 93.69 109 ILE A CA 1
ATOM 845 C C . ILE A 1 109 ? 9.344 -5.684 7.727 1 93.69 109 ILE A C 1
ATOM 847 O O . ILE A 1 109 ? 9.25 -4.758 6.918 1 93.69 109 ILE A O 1
ATOM 851 N N . LEU A 1 110 ? 8.383 -6.484 8.078 1 97.38 110 LEU A N 1
ATOM 852 C CA . LEU A 1 110 ? 7.062 -6.262 7.504 1 97.38 110 LEU A CA 1
ATOM 853 C C . LEU A 1 110 ? 6.41 -5.02 8.109 1 97.38 110 LEU A C 1
ATOM 855 O O . LEU A 1 110 ? 6.496 -4.797 9.32 1 97.38 110 LEU A O 1
ATOM 859 N N . SER A 1 111 ? 5.727 -4.297 7.324 1 97.44 111 SER A N 1
ATOM 860 C CA . SER A 1 111 ? 4.996 -3.104 7.742 1 97.44 111 SER A CA 1
ATOM 861 C C . SER A 1 111 ? 3.982 -3.432 8.836 1 97.44 111 SER A C 1
ATOM 863 O O . SER A 1 111 ? 3.219 -4.391 8.711 1 97.44 111 SER A O 1
ATOM 865 N N . ALA A 1 112 ? 3.912 -2.6 9.867 1 97.25 112 ALA A N 1
ATOM 866 C CA . ALA A 1 112 ? 2.912 -2.744 10.922 1 97.25 112 ALA A CA 1
ATOM 867 C C . ALA A 1 112 ? 1.501 -2.582 10.367 1 97.25 112 ALA A C 1
ATOM 869 O O . ALA A 1 112 ? 0.554 -3.188 10.867 1 97.25 112 ALA A O 1
ATOM 870 N N . MET A 1 113 ? 1.347 -1.819 9.266 1 98.19 113 MET A N 1
ATOM 871 C CA . MET A 1 113 ? 0.054 -1.597 8.625 1 98.19 113 MET A CA 1
ATOM 872 C C . MET A 1 113 ? -0.456 -2.875 7.969 1 98.19 113 MET A C 1
ATOM 874 O O . MET A 1 113 ? -1.661 -3.043 7.777 1 98.19 113 MET A O 1
ATOM 878 N N . VAL A 1 114 ? 0.469 -3.717 7.578 1 98.75 114 VAL A N 1
ATOM 879 C CA . VAL A 1 114 ? 0.095 -4.988 6.969 1 98.75 114 VAL A CA 1
ATOM 880 C C . VAL A 1 114 ? -0.042 -6.059 8.047 1 98.75 114 VAL A C 1
ATOM 882 O O . VAL A 1 114 ? -1.096 -6.688 8.18 1 98.75 114 VAL A O 1
ATOM 885 N N . ARG A 1 115 ? 0.956 -6.211 8.883 1 98.44 115 ARG A N 1
ATOM 886 C CA . ARG A 1 115 ? 0.929 -7.23 9.922 1 98.44 115 ARG A CA 1
ATOM 887 C C . ARG A 1 115 ? -0.224 -6.992 10.891 1 98.44 115 ARG A C 1
ATOM 889 O O . ARG A 1 115 ? -0.891 -7.938 11.312 1 98.44 115 ARG A O 1
ATOM 896 N N . GLY A 1 116 ? -0.448 -5.746 11.242 1 98.62 116 GLY A N 1
ATOM 897 C CA . GLY A 1 116 ? -1.471 -5.391 12.219 1 98.62 116 GLY A CA 1
ATOM 898 C C . GLY A 1 116 ? -2.881 -5.574 11.688 1 98.62 116 GLY A C 1
ATOM 899 O O . GLY A 1 116 ? -3.842 -5.578 12.461 1 98.62 116 GLY A O 1
ATOM 900 N N . ALA A 1 117 ? -3.027 -5.742 10.406 1 98.69 117 ALA A N 1
ATOM 901 C CA . ALA A 1 117 ? -4.34 -5.879 9.773 1 98.69 117 ALA A CA 1
ATOM 902 C C . ALA A 1 117 ? -4.832 -7.32 9.836 1 98.69 117 ALA A C 1
ATOM 904 O O . ALA A 1 117 ? -5.988 -7.602 9.516 1 98.69 117 ALA A O 1
ATOM 905 N N . HIS A 1 118 ? -3.961 -8.242 10.18 1 98.62 118 HIS A N 1
ATOM 906 C CA . HIS A 1 118 ? -4.352 -9.648 10.281 1 98.62 118 HIS A CA 1
ATOM 907 C C . HIS A 1 118 ? -5.547 -9.82 11.211 1 98.62 118 HIS A C 1
ATOM 909 O O . HIS A 1 118 ? -5.477 -9.461 12.391 1 98.62 118 HIS A O 1
ATOM 915 N N . ASP A 1 119 ? -6.59 -10.375 10.664 1 97.19 119 ASP A N 1
ATOM 916 C CA . ASP A 1 119 ? -7.758 -10.594 11.508 1 97.19 119 ASP A CA 1
ATOM 917 C C . ASP A 1 119 ? -8.195 -12.055 11.484 1 97.19 119 ASP A C 1
ATOM 919 O O . ASP A 1 119 ? -9.164 -12.438 12.148 1 97.19 119 ASP A O 1
ATOM 923 N N . GLY A 1 120 ? -7.523 -12.891 10.656 1 94.5 120 GLY A N 1
ATOM 924 C CA . GLY A 1 120 ? -7.777 -14.328 10.617 1 94.5 120 GLY A CA 1
ATOM 925 C C . GLY A 1 120 ? -9.008 -14.688 9.812 1 94.5 120 GLY A C 1
ATOM 926 O O . GLY A 1 120 ? -9.414 -15.852 9.781 1 94.5 120 GLY A O 1
ATOM 927 N N . GLU A 1 121 ? -9.617 -13.711 9.172 1 95.06 121 GLU A N 1
ATOM 928 C CA . GLU A 1 121 ? -10.844 -13.938 8.398 1 95.06 121 GLU A CA 1
ATOM 929 C C . GLU A 1 121 ? -10.734 -13.336 7.004 1 95.06 121 GLU A C 1
ATOM 931 O O . GLU A 1 121 ? -10.406 -14.039 6.047 1 95.06 121 GLU A O 1
ATOM 936 N N . LEU A 1 122 ? -10.844 -12.023 6.875 1 96.88 122 LEU A N 1
ATOM 937 C CA . LEU A 1 122 ? -10.781 -11.367 5.57 1 96.88 122 LEU A CA 1
ATOM 938 C C . LEU A 1 122 ? -9.344 -11.047 5.188 1 96.88 122 LEU A C 1
ATOM 940 O O . LEU A 1 122 ? -8.992 -11.055 4.004 1 96.88 122 LEU A O 1
ATOM 944 N N . PHE A 1 123 ? -8.516 -10.75 6.191 1 98.31 123 PHE A N 1
ATOM 945 C CA . PHE A 1 123 ? -7.137 -10.336 5.957 1 98.31 123 PHE A CA 1
ATOM 946 C C . PHE A 1 123 ? -6.168 -11.219 6.738 1 98.31 123 PHE A C 1
ATOM 948 O O . PHE A 1 123 ? -6.082 -11.117 7.965 1 98.31 123 PHE A O 1
ATOM 955 N N . MET A 1 124 ? -5.387 -12.039 6.027 1 98.31 124 MET A N 1
ATOM 956 C CA . MET A 1 124 ? -4.473 -12.992 6.652 1 98.31 124 MET A CA 1
ATOM 957 C C . MET A 1 124 ? -3.027 -12.703 6.262 1 98.31 124 MET A C 1
ATOM 959 O O . MET A 1 124 ? -2.744 -12.383 5.105 1 98.31 124 MET A O 1
ATOM 963 N N . VAL A 1 125 ? -2.162 -12.781 7.199 1 98.81 125 VAL A N 1
ATOM 964 C CA . VAL A 1 125 ? -0.728 -12.633 6.977 1 98.81 125 VAL A CA 1
ATOM 965 C C . VAL A 1 125 ? -0.006 -13.906 7.422 1 98.81 125 VAL A C 1
ATOM 967 O O . VAL A 1 125 ? -0.161 -14.344 8.562 1 98.81 125 VAL A O 1
ATOM 970 N N . LYS A 1 126 ? 0.758 -14.477 6.516 1 98.69 126 LYS A N 1
ATOM 971 C CA . LYS A 1 126 ? 1.51 -15.695 6.801 1 98.69 126 LYS A CA 1
ATOM 972 C C . LYS A 1 126 ? 2.998 -15.5 6.527 1 98.69 126 LYS A C 1
ATOM 974 O O . LYS A 1 126 ? 3.385 -15.078 5.438 1 98.69 126 LYS A O 1
ATOM 979 N N . ASP A 1 127 ? 3.766 -15.758 7.582 1 98.69 127 ASP A N 1
ATOM 980 C CA . ASP A 1 127 ? 5.188 -15.977 7.316 1 98.69 127 ASP A CA 1
ATOM 981 C C . ASP A 1 127 ? 5.414 -17.312 6.613 1 98.69 127 ASP A C 1
ATOM 983 O O . ASP A 1 127 ? 4.801 -18.312 6.965 1 98.69 127 ASP A O 1
ATOM 987 N N . TYR A 1 128 ? 6.27 -17.219 5.602 1 98.75 128 TYR A N 1
ATOM 988 C CA . TYR A 1 128 ? 6.371 -18.453 4.832 1 98.75 128 TYR A CA 1
ATOM 989 C C . TYR A 1 128 ? 7.793 -18.672 4.316 1 98.75 128 TYR A C 1
ATOM 991 O O . TYR A 1 128 ? 8.578 -17.719 4.238 1 98.75 128 TYR A O 1
ATOM 999 N N . ARG A 1 129 ? 8.18 -19.938 4.09 1 98.12 129 ARG A N 1
ATOM 1000 C CA . ARG A 1 129 ? 9.172 -20.391 3.117 1 98.12 129 ARG A CA 1
ATOM 1001 C C . ARG A 1 129 ? 8.508 -20.938 1.866 1 98.12 129 ARG A C 1
ATOM 1003 O O . ARG A 1 129 ? 7.359 -21.391 1.918 1 98.12 129 ARG A O 1
ATOM 1010 N N . GLU A 1 130 ? 9.141 -20.797 0.784 1 97.94 130 GLU A N 1
ATOM 1011 C CA . GLU A 1 130 ? 8.5 -21.203 -0.465 1 97.94 130 GLU A CA 1
ATOM 1012 C C . GLU A 1 130 ? 7.922 -22.609 -0.355 1 97.94 130 GLU A C 1
ATOM 1014 O O . GLU A 1 130 ? 6.855 -22.891 -0.903 1 97.94 130 GLU A O 1
ATOM 1019 N N . GLU A 1 131 ? 8.641 -23.469 0.323 1 98.31 131 GLU A N 1
ATOM 1020 C CA . GLU A 1 131 ? 8.203 -24.859 0.437 1 98.31 131 GLU A CA 1
ATOM 1021 C C . GLU A 1 131 ? 6.887 -24.969 1.192 1 98.31 131 GLU A C 1
ATOM 1023 O O . GLU A 1 131 ? 6.219 -26 1.141 1 98.31 131 GLU A O 1
ATOM 1028 N N . ASP A 1 132 ? 6.492 -23.938 1.915 1 98.69 132 ASP A N 1
ATOM 1029 C CA . ASP A 1 132 ? 5.262 -23.938 2.699 1 98.69 132 ASP A CA 1
ATOM 1030 C C . ASP A 1 132 ? 4.051 -23.625 1.822 1 98.69 132 ASP A C 1
ATOM 1032 O O . ASP A 1 132 ? 2.908 -23.812 2.236 1 98.69 132 ASP A O 1
ATOM 1036 N N . LEU A 1 133 ? 4.219 -23.156 0.618 1 98.75 133 LEU A N 1
ATOM 1037 C CA . LEU A 1 133 ? 3.186 -22.516 -0.186 1 98.75 133 LEU A CA 1
ATOM 1038 C C . LEU A 1 133 ? 2.082 -23.5 -0.544 1 98.75 133 LEU A C 1
ATOM 1040 O O . LEU A 1 133 ? 0.896 -23.188 -0.446 1 98.75 133 LEU A O 1
ATOM 1044 N N . PRO A 1 134 ? 2.438 -24.781 -0.902 1 98.19 134 PRO A N 1
ATOM 1045 C CA . PRO A 1 134 ? 1.349 -25.703 -1.228 1 98.19 134 PRO A CA 1
ATOM 1046 C C . PRO A 1 134 ? 0.371 -25.891 -0.07 1 98.19 134 PRO A C 1
ATOM 1048 O O . PRO A 1 134 ? -0.845 -25.875 -0.276 1 98.19 134 PRO A O 1
ATOM 1051 N N . THR A 1 135 ? 0.874 -25.984 1.069 1 98.19 135 THR A N 1
ATOM 1052 C CA . THR A 1 135 ? 0.033 -26.172 2.246 1 98.19 135 THR A CA 1
ATOM 1053 C C . THR A 1 135 ? -0.734 -24.891 2.568 1 98.19 135 THR A C 1
ATOM 1055 O O . THR A 1 135 ? -1.929 -24.938 2.871 1 98.19 135 THR A O 1
ATOM 1058 N N . ILE A 1 136 ? -0.06 -23.781 2.51 1 98.38 136 ILE A N 1
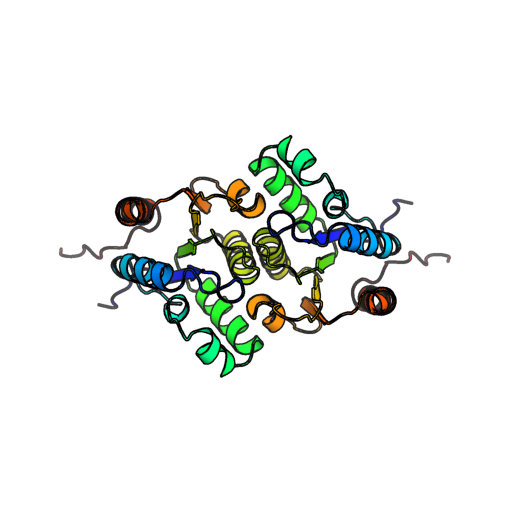ATOM 1059 C CA . ILE A 1 136 ? -0.681 -22.484 2.805 1 98.38 136 ILE A CA 1
ATOM 1060 C C . ILE A 1 136 ? -1.832 -22.234 1.834 1 98.38 136 ILE A C 1
ATOM 1062 O O . ILE A 1 136 ? -2.934 -21.859 2.25 1 98.38 136 ILE A O 1
ATOM 1066 N N . PHE A 1 137 ? -1.608 -22.469 0.533 1 98 137 PHE A N 1
ATOM 1067 C CA . PHE A 1 137 ? -2.637 -22.234 -0.472 1 98 137 PHE A CA 1
ATOM 1068 C C . PHE A 1 137 ? -3.799 -23.203 -0.297 1 98 137 PHE A C 1
ATOM 1070 O O . PHE A 1 137 ? -4.965 -22.797 -0.345 1 98 137 PHE A O 1
ATOM 1077 N N . SER A 1 138 ? -3.502 -24.484 -0.057 1 96.5 138 SER A N 1
ATOM 1078 C CA . SER A 1 138 ? -4.551 -25.469 0.142 1 96.5 138 SER A CA 1
ATOM 1079 C C . SER A 1 138 ? -5.465 -25.094 1.302 1 96.5 138 SER A C 1
ATOM 1081 O O . SER A 1 138 ? -6.691 -25.125 1.173 1 96.5 138 SER A O 1
ATOM 1083 N N . GLU A 1 139 ? -4.902 -24.703 2.311 1 95.94 139 GLU A N 1
ATOM 1084 C CA . GLU A 1 139 ? -5.676 -24.312 3.486 1 95.94 139 GLU A CA 1
ATOM 1085 C C . GLU A 1 139 ? -6.477 -23.031 3.227 1 95.94 139 GLU A C 1
ATOM 1087 O O . GLU A 1 139 ? -7.648 -22.953 3.59 1 95.94 139 GLU A O 1
ATOM 1092 N N . PHE A 1 140 ? -5.883 -22.125 2.703 1 96.31 140 PHE A N 1
ATOM 1093 C CA . PHE A 1 140 ? -6.523 -20.844 2.445 1 96.31 140 PHE A CA 1
ATOM 1094 C C . PHE A 1 140 ? -7.719 -21.016 1.516 1 96.31 140 PHE A C 1
ATOM 1096 O O . PHE A 1 140 ? -8.812 -20.531 1.812 1 96.31 140 PHE A O 1
ATOM 1103 N N . PHE A 1 141 ? -7.547 -21.688 0.411 1 94.19 141 PHE A N 1
ATOM 1104 C CA . PHE A 1 141 ? -8.594 -21.766 -0.604 1 94.19 141 PHE A CA 1
ATOM 1105 C C . PHE A 1 141 ? -9.664 -22.766 -0.188 1 94.19 141 PHE A C 1
ATOM 1107 O O . PHE A 1 141 ? -10.82 -22.656 -0.609 1 94.19 141 PHE A O 1
ATOM 1114 N N . ARG A 1 142 ? -9.383 -23.688 0.641 1 90 142 ARG A N 1
ATO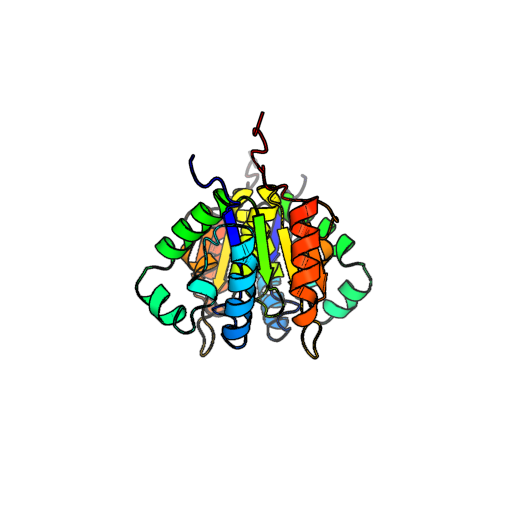M 1115 C CA . ARG A 1 142 ? -10.391 -24.578 1.192 1 90 142 ARG A CA 1
ATOM 1116 C C . ARG A 1 142 ? -11.312 -23.844 2.158 1 90 142 ARG A C 1
ATOM 1118 O O . ARG A 1 142 ? -12.523 -24.047 2.15 1 90 142 ARG A O 1
ATOM 1125 N N . GLN A 1 143 ? -10.773 -22.984 2.896 1 84.56 143 GLN A N 1
ATOM 1126 C CA . GLN A 1 143 ? -11.508 -22.344 3.979 1 84.56 143 GLN A CA 1
ATOM 1127 C C . GLN A 1 143 ? -12.188 -21.062 3.494 1 84.56 143 GLN A C 1
ATOM 1129 O O . GLN A 1 143 ? -13.289 -20.734 3.939 1 84.56 143 GLN A O 1
ATOM 1134 N N . HIS A 1 144 ? -11.609 -20.438 2.721 1 70.75 144 HIS A N 1
ATOM 1135 C CA . HIS A 1 144 ? -12.016 -19.047 2.529 1 70.75 144 HIS A CA 1
ATOM 1136 C C . HIS A 1 144 ? -12.484 -18.797 1.1 1 70.75 144 HIS A C 1
ATOM 1138 O O . HIS A 1 144 ? -13.109 -17.781 0.814 1 70.75 144 HIS A O 1
ATOM 1144 N N . ALA A 1 145 ? -12.195 -19.609 0.257 1 62.59 145 ALA A N 1
ATOM 1145 C CA . ALA A 1 145 ? -12.664 -19.406 -1.111 1 62.59 145 ALA A CA 1
ATOM 1146 C C . ALA A 1 145 ? -13.297 -20.672 -1.668 1 62.59 145 ALA A C 1
ATOM 1148 O O . ALA A 1 145 ? -12.742 -21.312 -2.574 1 62.59 145 ALA A O 1
ATOM 1149 N N . PRO A 1 146 ? -14.32 -21.078 -0.996 1 57.75 146 PRO A N 1
ATOM 1150 C CA . PRO A 1 146 ? -14.836 -22.359 -1.472 1 57.75 146 PRO A CA 1
ATOM 1151 C C . PRO A 1 146 ? -15.219 -22.328 -2.949 1 57.75 146 PRO A C 1
ATOM 1153 O O . PRO A 1 146 ? -15.789 -21.344 -3.424 1 57.75 146 PRO A O 1
ATOM 1156 N N . PHE A 1 147 ? -14.359 -22.922 -3.682 1 51.09 147 PHE A N 1
ATOM 1157 C CA . PHE A 1 147 ? -14.586 -23.219 -5.09 1 51.09 147 PHE A CA 1
ATOM 1158 C C . PHE A 1 147 ? -15.977 -23.812 -5.301 1 51.09 147 PHE A C 1
ATOM 1160 O O . PHE A 1 147 ? -16.422 -24.656 -4.516 1 51.09 147 PHE A O 1
ATOM 1167 N N . HIS A 1 148 ? -16.922 -23 -5.629 1 44.53 148 HIS A N 1
ATOM 1168 C CA . HIS A 1 148 ? -18.172 -23.688 -5.973 1 44.53 148 HIS A CA 1
ATOM 1169 C C . HIS A 1 148 ? -17.906 -24.859 -6.922 1 44.53 148 HIS A C 1
ATOM 1171 O O . HIS A 1 148 ? -17.516 -24.656 -8.07 1 44.53 148 HIS A O 1
ATOM 1177 N N . THR A 1 149 ? -17.375 -26.016 -6.504 1 36.66 149 THR A N 1
ATOM 1178 C CA . THR A 1 149 ? -17.469 -27.219 -7.328 1 36.66 149 THR A CA 1
ATOM 1179 C C . THR A 1 149 ? -18.922 -27.531 -7.676 1 36.66 149 THR A C 1
ATOM 1181 O O . THR A 1 149 ? -19.797 -27.484 -6.809 1 36.66 149 THR A O 1
ATOM 1184 N N . ASN A 1 150 ? -19.391 -27.156 -8.844 1 37.12 150 ASN A N 1
ATOM 1185 C CA . ASN A 1 150 ? -20.656 -27.672 -9.367 1 37.12 150 ASN A CA 1
ATOM 1186 C C . ASN A 1 150 ? -20.766 -29.172 -9.18 1 37.12 150 ASN A C 1
ATOM 1188 O O . ASN A 1 150 ? -20.125 -29.953 -9.906 1 37.12 150 ASN A O 1
ATOM 1192 N N . SER A 1 151 ? -20.688 -29.781 -8.008 1 35.81 151 SER A N 1
ATOM 1193 C CA . SER A 1 151 ? -21.031 -31.203 -7.906 1 35.81 151 SER A CA 1
ATOM 1194 C C . SER A 1 151 ? -22.484 -31.453 -8.32 1 35.81 151 SER A C 1
ATOM 1196 O O . SER A 1 151 ? -23.125 -32.375 -7.828 1 35.81 151 SER A O 1
ATOM 1198 N N . ASN A 1 152 ? -23.172 -30.609 -9.164 1 35.53 152 ASN A N 1
ATOM 1199 C CA . ASN A 1 152 ? -24.438 -31.219 -9.562 1 35.53 152 ASN A CA 1
ATOM 1200 C C . ASN A 1 152 ? -24.234 -32.438 -10.445 1 35.53 152 ASN A C 1
ATOM 1202 O O . ASN A 1 152 ? -24.141 -32.312 -11.672 1 35.53 152 ASN A O 1
ATOM 1206 N N . ALA A 1 153 ? -23.297 -33.406 -10.336 1 33.22 153 ALA A N 1
ATOM 1207 C CA . ALA A 1 153 ? -23.516 -34.625 -11.078 1 33.22 153 ALA A CA 1
ATOM 1208 C C . ALA A 1 153 ? -24.75 -35.375 -10.562 1 33.22 153 ALA A C 1
ATOM 1210 O O . ALA A 1 153 ? -25.016 -36.5 -10.953 1 33.22 153 ALA A O 1
ATOM 1211 N N . ASP A 1 154 ? -25.812 -34.75 -9.859 1 27.34 154 ASP A N 1
ATOM 1212 C CA . ASP A 1 154 ? -26.969 -35.656 -9.961 1 27.34 154 ASP A CA 1
ATOM 1213 C C . ASP A 1 154 ? -27.656 -35.5 -11.312 1 27.34 154 ASP A C 1
ATOM 1215 O O . ASP A 1 154 ? -27.766 -34.375 -11.828 1 27.34 154 ASP A O 1
ATOM 1219 N N . MET B 1 1 ? -14.242 28.891 21.219 1 28.16 1 MET B N 1
ATOM 1220 C CA . MET B 1 1 ? -14.469 28.781 19.781 1 28.16 1 MET B CA 1
ATOM 1221 C C . MET B 1 1 ? -13.672 27.625 19.188 1 28.16 1 MET B C 1
ATOM 1223 O O . MET B 1 1 ? -12.445 27.562 19.359 1 28.16 1 MET B O 1
ATOM 1227 N N . GLY B 1 2 ? -13.93 26.359 19.156 1 38.5 2 GLY B N 1
ATOM 1228 C CA . GLY B 1 2 ? -13.281 25.047 19.125 1 38.5 2 GLY B CA 1
ATOM 1229 C C . GLY B 1 2 ? -12.242 24.922 18.031 1 38.5 2 GLY B C 1
ATOM 1230 O O . GLY B 1 2 ? -12.508 25.25 16.875 1 38.5 2 GLY B O 1
ATOM 1231 N N . ASP B 1 3 ? -11.023 25.359 18.078 1 44.28 3 ASP B N 1
ATOM 1232 C CA . ASP B 1 3 ? -9.875 25.625 17.219 1 44.28 3 ASP B CA 1
ATOM 1233 C C . ASP B 1 3 ? -9.844 24.672 16.031 1 44.28 3 ASP B C 1
ATOM 1235 O O . ASP B 1 3 ? -9.633 23.469 16.203 1 44.28 3 ASP B O 1
ATOM 1239 N N . ARG B 1 4 ? -10.93 24.578 15.023 1 54.31 4 ARG B N 1
ATOM 1240 C CA . ARG B 1 4 ? -11.594 23.844 13.961 1 54.31 4 ARG B CA 1
ATOM 1241 C C . ARG B 1 4 ? -10.602 23.438 12.875 1 54.31 4 ARG B C 1
ATOM 1243 O O . ARG B 1 4 ? -10.914 23.5 11.688 1 54.31 4 ARG B O 1
ATOM 1250 N N . GLY B 1 5 ? -9.242 23.547 13.016 1 76.62 5 GLY B N 1
ATOM 1251 C CA . GLY B 1 5 ? -8.227 23.391 11.977 1 76.62 5 GLY B CA 1
ATOM 1252 C C . GLY B 1 5 ? -8.273 22.031 11.305 1 76.62 5 GLY B C 1
ATOM 1253 O O . GLY B 1 5 ? -8.906 21.094 11.812 1 76.62 5 GLY B O 1
ATOM 1254 N N . LEU B 1 6 ? -7.809 22.016 10.078 1 93.25 6 LEU B N 1
ATOM 1255 C CA . LEU B 1 6 ? -7.773 20.797 9.273 1 93.25 6 LEU B CA 1
ATOM 1256 C C . LEU B 1 6 ? -7.027 19.688 9.992 1 93.25 6 LEU B C 1
ATOM 1258 O O . LEU B 1 6 ? -6.043 19.938 10.695 1 93.25 6 LEU B O 1
ATOM 1262 N N . LYS B 1 7 ? -7.602 18.531 10.078 1 97.25 7 LYS B N 1
ATOM 1263 C CA . LYS B 1 7 ? -6.848 17.344 10.469 1 97.25 7 LYS B CA 1
ATOM 1264 C C . LYS B 1 7 ? -6.086 16.75 9.289 1 97.25 7 LYS B C 1
ATOM 1266 O O . LYS B 1 7 ? -6.691 16.375 8.281 1 97.25 7 LYS B O 1
ATOM 1271 N N . ILE B 1 8 ? -4.777 16.719 9.477 1 98.19 8 ILE B N 1
ATOM 1272 C CA . ILE B 1 8 ? -3.904 16.266 8.398 1 98.19 8 ILE B CA 1
ATOM 1273 C C . ILE B 1 8 ? -3.26 14.938 8.789 1 98.19 8 ILE B C 1
ATOM 1275 O O . ILE B 1 8 ? -2.709 14.805 9.883 1 98.19 8 ILE B O 1
ATOM 1279 N N . TYR B 1 9 ? -3.34 13.953 7.98 1 98.81 9 TYR B N 1
ATOM 1280 C CA . TYR B 1 9 ? -2.629 12.688 8.133 1 98.81 9 TYR B CA 1
ATOM 1281 C C . TYR B 1 9 ? -1.399 12.641 7.234 1 98.81 9 TYR B C 1
ATOM 1283 O O . TYR B 1 9 ? -1.52 12.656 6.008 1 98.81 9 TYR B O 1
ATOM 1291 N N . PHE B 1 10 ? -0.23 12.617 7.797 1 98.94 10 PHE B N 1
ATOM 1292 C CA . PHE B 1 10 ? 1.013 12.562 7.035 1 98.94 10 PHE B CA 1
ATOM 1293 C C . PHE B 1 10 ? 1.526 11.125 6.945 1 98.94 10 PHE B C 1
ATOM 1295 O O . PHE B 1 10 ? 1.624 10.43 7.961 1 98.94 10 PHE B O 1
ATOM 1302 N N . CYS B 1 11 ? 1.807 10.703 5.742 1 98.81 11 CYS B N 1
ATOM 1303 C CA . CYS B 1 11 ? 2.395 9.391 5.48 1 98.81 11 CYS B CA 1
ATOM 1304 C C . CYS B 1 11 ? 3.863 9.523 5.094 1 98.81 11 CYS B C 1
ATOM 1306 O O . CYS B 1 11 ? 4.215 10.336 4.238 1 98.81 11 CYS B O 1
ATOM 1308 N N . GLY B 1 12 ? 4.621 8.719 5.637 1 98.62 12 GLY B N 1
ATOM 1309 C CA . GLY B 1 12 ? 6.023 8.57 5.293 1 98.62 12 GLY B CA 1
ATOM 1310 C C . GLY B 1 12 ? 6.582 7.203 5.629 1 98.62 12 GLY B C 1
ATOM 1311 O O . GLY B 1 12 ? 6.156 6.574 6.602 1 98.62 12 GLY B O 1
ATOM 1312 N N . SER B 1 13 ? 7.559 6.824 4.859 1 97.69 13 SER B N 1
ATOM 1313 C CA . SER B 1 13 ? 8.148 5.504 5.035 1 97.69 13 SER B CA 1
ATOM 1314 C C . SER B 1 13 ? 8.797 5.363 6.41 1 97.69 13 SER B C 1
ATOM 1316 O O . SER B 1 13 ? 9.484 6.277 6.871 1 97.69 13 SER B O 1
ATOM 1318 N N . ILE B 1 14 ? 8.57 4.305 7.074 1 96 14 ILE B N 1
ATOM 1319 C CA . ILE B 1 14 ? 9.219 3.98 8.344 1 96 14 ILE B CA 1
ATOM 1320 C C . ILE B 1 14 ? 10.062 2.719 8.18 1 96 14 ILE B C 1
ATOM 1322 O O . ILE B 1 14 ? 11.289 2.793 8.078 1 96 14 ILE B O 1
ATOM 1326 N N . GLN B 1 15 ? 9.414 1.621 7.836 1 90.62 15 GLN B N 1
ATOM 1327 C CA . GLN B 1 15 ? 10.117 0.348 7.723 1 90.62 15 GLN B CA 1
ATOM 1328 C C . GLN B 1 15 ? 10.906 0.271 6.418 1 90.62 15 GLN B C 1
ATOM 1330 O O . GLN B 1 15 ? 11.812 -0.558 6.277 1 90.62 15 GLN B O 1
ATOM 1335 N N . GLY B 1 16 ? 10.531 1.072 5.469 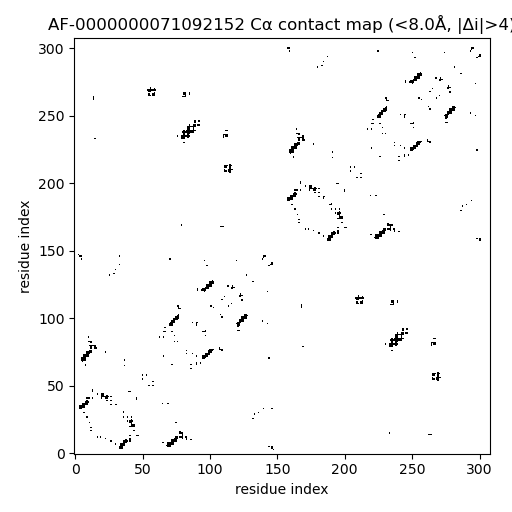1 86.81 16 GLY B N 1
ATOM 1336 C CA . GLY B 1 16 ? 11.273 1.117 4.223 1 86.81 16 GLY B CA 1
ATOM 1337 C C . GLY B 1 16 ? 12.594 1.855 4.344 1 86.81 16 GLY B C 1
ATOM 1338 O O . GLY B 1 16 ? 13.359 1.925 3.381 1 86.81 16 GLY B O 1
ATOM 1339 N N . GLY B 1 17 ? 12.859 2.324 5.52 1 88.31 17 GLY B N 1
ATOM 1340 C CA . GLY B 1 17 ? 14.07 3.078 5.801 1 88.31 17 GLY B CA 1
ATOM 1341 C C . GLY B 1 17 ? 13.797 4.43 6.43 1 88.31 17 GLY B C 1
ATOM 1342 O O . GLY B 1 17 ? 12.734 5.02 6.219 1 88.31 17 GLY B O 1
ATOM 1343 N N . ARG B 1 18 ? 14.836 4.953 7.16 1 94.62 18 ARG B N 1
ATOM 1344 C CA . ARG B 1 18 ? 14.656 6.195 7.902 1 94.62 18 ARG B CA 1
ATOM 1345 C C . ARG B 1 18 ? 15.562 7.297 7.352 1 94.62 18 ARG B C 1
ATOM 1347 O O . ARG B 1 18 ? 15.859 8.273 8.047 1 94.62 18 ARG B O 1
ATOM 1354 N N . GLN B 1 19 ? 15.961 7.117 6.121 1 93.5 19 GLN B N 1
ATOM 1355 C CA . GLN B 1 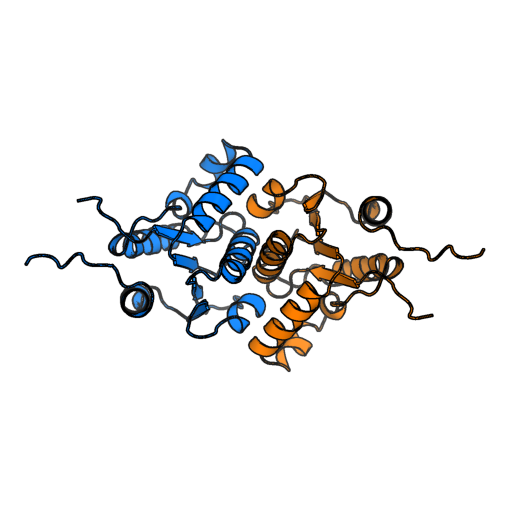19 ? 16.875 8.086 5.516 1 93.5 19 GLN B CA 1
ATOM 1356 C C . GLN B 1 19 ? 16.219 9.453 5.387 1 93.5 19 GLN B C 1
ATOM 1358 O O . GLN B 1 19 ? 16.906 10.477 5.328 1 93.5 19 GLN B O 1
ATOM 1363 N N . ASP B 1 20 ? 14.867 9.477 5.402 1 96.5 20 ASP B N 1
ATOM 1364 C CA . ASP B 1 20 ? 14.164 10.734 5.152 1 96.5 20 ASP B CA 1
ATOM 1365 C C . ASP B 1 20 ? 13.461 11.234 6.41 1 96.5 20 ASP B C 1
ATOM 1367 O O . ASP B 1 20 ? 12.602 12.109 6.344 1 96.5 20 ASP B O 1
ATOM 1371 N N . ALA B 1 21 ? 13.836 10.766 7.574 1 97.31 21 ALA B N 1
ATOM 1372 C CA . ALA B 1 21 ? 13.156 11.141 8.812 1 97.31 21 ALA B CA 1
ATOM 1373 C C . ALA B 1 21 ? 13.273 12.641 9.07 1 97.31 21 ALA B C 1
ATOM 1375 O O . ALA B 1 21 ? 12.305 13.281 9.484 1 97.31 21 ALA B O 1
ATOM 1376 N N . GLU B 1 22 ? 14.438 13.195 8.859 1 97.62 22 GLU B N 1
ATOM 1377 C CA . GLU B 1 22 ? 14.617 14.625 9.07 1 97.62 22 GLU B CA 1
ATOM 1378 C C . GLU B 1 22 ? 13.773 15.445 8.094 1 97.62 22 GLU B C 1
ATOM 1380 O O . GLU B 1 22 ? 13.211 16.469 8.469 1 97.62 22 GLU B O 1
ATOM 1385 N N . LEU B 1 23 ? 13.805 14.992 6.875 1 98.31 23 LEU B N 1
ATOM 1386 C CA . LEU B 1 23 ? 12.953 15.641 5.887 1 98.31 23 LEU B CA 1
ATOM 1387 C C . LEU B 1 23 ? 11.492 15.594 6.309 1 98.31 23 LEU B C 1
ATOM 1389 O O . LEU B 1 23 ? 10.773 16.594 6.199 1 98.31 23 LEU B O 1
ATOM 1393 N N . TYR B 1 24 ? 11 14.445 6.805 1 98.69 24 TYR B N 1
ATOM 1394 C CA . TYR B 1 24 ? 9.625 14.305 7.27 1 98.69 24 TYR B CA 1
ATOM 1395 C C . TYR B 1 24 ? 9.32 15.305 8.375 1 98.69 24 TYR B C 1
ATOM 1397 O O . TYR B 1 24 ? 8.242 15.906 8.398 1 98.69 24 TYR B O 1
ATOM 1405 N N . THR B 1 25 ? 10.242 15.469 9.258 1 98.56 25 THR B N 1
ATOM 1406 C CA . THR B 1 25 ? 10.078 16.438 10.344 1 98.56 25 THR B CA 1
ATOM 1407 C C . THR B 1 25 ? 9.852 17.844 9.789 1 98.56 25 THR B C 1
ATOM 1409 O O . THR B 1 25 ? 8.977 18.562 10.258 1 98.56 25 THR B O 1
ATOM 1412 N N . ARG B 1 26 ? 10.609 18.188 8.797 1 98.62 26 ARG B N 1
ATOM 1413 C CA . ARG B 1 26 ? 10.484 19.516 8.211 1 98.62 26 ARG B CA 1
ATOM 1414 C C . ARG B 1 26 ? 9.172 19.656 7.445 1 98.62 26 ARG B C 1
ATOM 1416 O O . ARG B 1 26 ? 8.539 20.719 7.48 1 98.62 26 ARG B O 1
ATOM 1423 N N . ILE B 1 27 ? 8.758 18.625 6.762 1 98.88 27 ILE B N 1
ATOM 1424 C CA . ILE B 1 27 ? 7.48 18.641 6.055 1 98.88 27 ILE B CA 1
ATOM 1425 C C . ILE B 1 27 ? 6.336 18.812 7.051 1 98.88 27 ILE B C 1
ATOM 1427 O O . ILE B 1 27 ? 5.461 19.656 6.867 1 98.88 27 ILE B O 1
ATOM 1431 N N . ILE B 1 28 ? 6.383 18.078 8.141 1 98.75 28 ILE B N 1
ATOM 1432 C CA . ILE B 1 28 ? 5.344 18.094 9.164 1 98.75 28 ILE B CA 1
ATOM 1433 C C . ILE B 1 28 ? 5.277 19.484 9.797 1 98.75 28 ILE B C 1
ATOM 1435 O O . ILE B 1 28 ? 4.191 20.016 10.031 1 98.75 28 ILE B O 1
ATOM 1439 N N . LYS B 1 29 ? 6.422 20.031 10.062 1 98.44 29 LYS B N 1
ATOM 1440 C CA . LYS B 1 29 ? 6.465 21.391 10.609 1 98.44 29 LYS B CA 1
ATOM 1441 C C . LYS B 1 29 ? 5.742 22.375 9.703 1 98.44 29 LYS B C 1
ATOM 1443 O O . LYS B 1 29 ? 4.996 23.234 10.18 1 98.44 29 LYS B O 1
ATOM 1448 N N . GLN B 1 30 ? 5.969 22.297 8.461 1 98.31 30 GLN B N 1
ATOM 1449 C CA . GLN B 1 30 ? 5.309 23.172 7.504 1 98.31 30 GLN B CA 1
ATOM 1450 C C . GLN B 1 30 ? 3.807 22.906 7.457 1 98.31 30 GLN B C 1
ATOM 1452 O O . GLN B 1 30 ? 3.002 23.844 7.395 1 98.31 30 GLN B O 1
ATOM 1457 N N . LEU B 1 31 ? 3.4 21.641 7.5 1 98 31 LEU B N 1
ATOM 1458 C CA . LEU B 1 31 ? 1.994 21.266 7.43 1 98 31 LEU B CA 1
ATOM 1459 C C . LEU B 1 31 ? 1.229 21.781 8.641 1 98 31 LEU B C 1
ATOM 1461 O O . LEU B 1 31 ? 0.039 22.094 8.547 1 98 31 LEU B O 1
ATOM 1465 N N . LYS B 1 32 ? 1.906 21.938 9.773 1 97.12 32 LYS B N 1
ATOM 1466 C CA . LYS B 1 32 ? 1.276 22.375 11.016 1 97.12 32 LYS B CA 1
ATOM 1467 C C . LYS B 1 32 ? 0.753 23.797 10.898 1 97.12 32 LYS B C 1
ATOM 1469 O O . LYS B 1 32 ? -0.065 24.234 11.711 1 97.12 32 LYS B O 1
ATOM 1474 N N . GLN B 1 33 ? 1.147 24.5 9.906 1 95.12 33 GLN B N 1
ATOM 1475 C CA . GLN B 1 33 ? 0.635 25.844 9.648 1 95.12 33 GLN B CA 1
ATOM 1476 C C . GLN B 1 33 ? -0.791 25.797 9.109 1 95.12 33 GLN B C 1
ATOM 1478 O O . GLN B 1 33 ? -1.51 26.797 9.156 1 95.12 33 GLN B O 1
ATOM 1483 N N . TYR B 1 34 ? -1.175 24.641 8.672 1 95.12 34 TYR B N 1
ATOM 1484 C CA . TYR B 1 34 ? -2.469 24.547 8 1 95.12 34 TYR B CA 1
ATOM 1485 C C . TYR B 1 34 ? -3.461 23.766 8.859 1 95.12 34 TYR B C 1
ATOM 1487 O O . TYR B 1 34 ? -4.668 23.797 8.602 1 95.12 34 TYR B O 1
ATOM 1495 N N . GLY B 1 35 ? -2.947 23.062 9.828 1 95.38 35 GLY B N 1
ATOM 1496 C CA . GLY B 1 35 ? -3.826 22.266 10.672 1 95.38 35 GLY B CA 1
ATOM 1497 C C . GLY B 1 35 ? -3.076 21.359 11.617 1 95.38 35 GLY B C 1
ATOM 1498 O O . GLY B 1 35 ? -1.858 21.469 11.766 1 95.38 35 GLY B O 1
ATOM 1499 N N . GLN B 1 36 ? -3.822 20.5 12.312 1 97.06 36 GLN B N 1
ATOM 1500 C CA . GLN B 1 36 ? -3.252 19.5 13.203 1 97.06 36 GLN B CA 1
ATOM 1501 C C . GLN B 1 36 ? -2.773 18.281 12.43 1 97.06 36 GLN B C 1
ATOM 1503 O O . GLN B 1 36 ? -3.547 17.656 11.688 1 97.06 36 GLN B O 1
ATOM 1508 N N . VAL B 1 37 ? -1.508 17.984 12.609 1 98.31 37 VAL B N 1
ATOM 1509 C CA . VAL B 1 37 ? -0.978 16.766 12.016 1 98.31 37 VAL B CA 1
ATOM 1510 C C . VAL B 1 37 ? -1.14 15.594 12.992 1 98.31 37 VAL B C 1
ATOM 1512 O O . VAL B 1 37 ? -0.545 15.594 14.07 1 98.31 37 VAL B O 1
ATOM 1515 N N . LEU B 1 38 ? -1.827 14.625 12.609 1 98.38 38 LEU B N 1
ATOM 1516 C CA . LEU B 1 38 ? -2.215 13.531 13.484 1 98.38 38 LEU B CA 1
ATOM 1517 C C . LEU B 1 38 ? -1.061 12.547 13.672 1 98.38 38 LEU B C 1
ATOM 1519 O O . LEU B 1 38 ? -1 11.844 14.68 1 98.38 38 LEU B O 1
ATOM 1523 N N . THR B 1 39 ? -0.111 12.547 12.742 1 98.56 39 THR B N 1
ATOM 1524 C CA . THR B 1 39 ? 0.931 11.531 12.68 1 98.56 39 THR B CA 1
ATOM 1525 C C . THR B 1 39 ? 2.314 12.156 12.805 1 98.56 39 THR B C 1
ATOM 1527 O O . THR B 1 39 ? 3.24 11.789 12.086 1 98.56 39 THR B O 1
ATOM 1530 N N . GLU B 1 40 ? 2.463 13.039 13.688 1 97.81 40 GLU B N 1
ATOM 1531 C CA . GLU B 1 40 ? 3.723 13.758 13.844 1 97.81 40 GLU B CA 1
ATOM 1532 C C . GLU B 1 40 ? 4.871 12.805 14.148 1 97.81 40 GLU B C 1
ATOM 1534 O O . GLU B 1 40 ? 6.023 13.07 13.805 1 97.81 40 GLU B O 1
ATOM 1539 N N . VAL B 1 41 ? 4.559 11.672 14.711 1 96.31 41 VAL B N 1
ATOM 1540 C CA . VAL B 1 41 ? 5.562 10.727 15.18 1 96.31 41 VAL B CA 1
ATOM 1541 C C . VAL B 1 41 ? 6.383 10.211 14 1 96.31 41 VAL B C 1
ATOM 1543 O O . VAL B 1 41 ? 7.527 9.789 14.172 1 96.31 41 VAL B O 1
ATOM 1546 N N . ILE B 1 42 ? 5.871 10.297 12.82 1 97.06 42 ILE B N 1
ATOM 1547 C CA . ILE B 1 42 ? 6.516 9.781 11.617 1 97.06 42 ILE B CA 1
ATOM 1548 C C . ILE B 1 42 ? 7.848 10.5 11.398 1 97.06 42 ILE B C 1
ATOM 1550 O O . ILE B 1 42 ? 8.805 9.898 10.906 1 97.06 42 ILE B O 1
ATOM 1554 N N . GLY B 1 43 ? 7.906 11.734 11.797 1 97.19 43 GLY B N 1
ATOM 1555 C CA . GLY B 1 43 ? 9.141 12.492 11.656 1 97.19 43 GLY B CA 1
ATOM 1556 C C . GLY B 1 43 ? 10.148 12.195 12.742 1 97.19 43 GLY B C 1
ATOM 1557 O O . GLY B 1 43 ? 11.328 12.547 12.617 1 97.19 43 GLY B O 1
ATOM 1558 N N . ASN B 1 44 ? 9.656 11.5 13.805 1 95.62 44 ASN B N 1
ATOM 1559 C CA . ASN B 1 44 ? 10.531 11.219 14.938 1 95.62 44 ASN B CA 1
ATOM 1560 C C . ASN B 1 44 ? 11.586 10.172 14.594 1 95.62 44 ASN B C 1
ATOM 1562 O O . ASN B 1 44 ? 11.258 9.086 14.125 1 95.62 44 ASN B O 1
ATOM 1566 N N . LYS B 1 45 ? 12.836 10.461 14.906 1 92.5 45 LYS B N 1
ATOM 1567 C CA . LYS B 1 45 ? 13.953 9.562 14.586 1 92.5 45 LYS B CA 1
ATOM 1568 C C . LYS B 1 45 ? 13.836 8.25 15.352 1 92.5 45 LYS B C 1
ATOM 1570 O O . LYS B 1 45 ? 14.344 7.219 14.898 1 92.5 45 LYS B O 1
ATOM 1575 N N . ASP B 1 46 ? 13.117 8.281 16.453 1 92.88 46 ASP B N 1
ATOM 1576 C CA . ASP B 1 46 ? 13 7.098 17.297 1 92.88 46 ASP B CA 1
ATOM 1577 C C . ASP B 1 46 ? 11.648 6.418 17.109 1 92.88 46 ASP B C 1
ATOM 1579 O O . ASP B 1 46 ? 11.172 5.715 18.016 1 92.88 46 ASP B O 1
ATOM 1583 N N . VAL B 1 47 ? 11.008 6.668 15.984 1 95.31 47 VAL B N 1
ATOM 1584 C CA . VAL B 1 47 ? 9.648 6.176 15.766 1 95.31 47 VAL B CA 1
ATOM 1585 C C . VAL B 1 47 ? 9.633 4.648 15.859 1 95.31 47 VAL B C 1
ATOM 1587 O O . VAL B 1 47 ? 8.672 4.062 16.359 1 95.31 47 VAL B O 1
ATOM 1590 N N . LEU B 1 48 ? 10.664 3.998 15.398 1 92.75 48 LEU B N 1
ATOM 1591 C CA . LEU B 1 48 ? 10.727 2.541 15.445 1 92.75 48 LEU B CA 1
ATOM 1592 C C . LEU B 1 48 ? 10.719 2.041 16.891 1 92.75 48 LEU B C 1
ATOM 1594 O O . LEU B 1 48 ? 10.055 1.057 17.203 1 92.75 48 LEU B O 1
ATOM 1598 N N . ARG B 1 49 ? 11.469 2.736 17.719 1 91.56 49 ARG B N 1
ATOM 1599 C CA . ARG B 1 49 ? 11.484 2.391 19.125 1 91.56 49 ARG B CA 1
ATOM 1600 C C . ARG B 1 49 ? 10.133 2.66 19.781 1 91.56 49 ARG B C 1
ATOM 1602 O O . ARG B 1 49 ? 9.648 1.858 20.578 1 91.56 49 ARG B O 1
ATOM 1609 N N . ILE B 1 50 ? 9.547 3.721 19.406 1 93.12 50 ILE B N 1
ATOM 1610 C CA . ILE B 1 50 ? 8.25 4.102 19.953 1 93.12 50 ILE B CA 1
ATOM 1611 C C . ILE B 1 50 ? 7.195 3.078 19.531 1 93.12 50 ILE B C 1
ATOM 1613 O O . ILE B 1 50 ? 6.414 2.615 20.375 1 93.12 50 ILE B O 1
ATOM 1617 N N . GLU B 1 51 ? 7.184 2.691 18.281 1 91.88 51 GLU B N 1
ATOM 1618 C CA . GLU B 1 51 ? 6.207 1.735 17.766 1 91.88 51 GLU B CA 1
ATOM 1619 C C . GLU B 1 51 ? 6.441 0.342 18.344 1 91.88 51 GLU B C 1
ATOM 1621 O O . GLU B 1 51 ? 5.504 -0.452 18.453 1 91.88 51 GLU B O 1
ATOM 1626 N N . ALA B 1 52 ? 7.676 0.037 18.672 1 91.62 52 ALA B N 1
ATOM 1627 C CA . ALA B 1 52 ? 8.008 -1.277 19.219 1 91.62 52 ALA B CA 1
ATOM 1628 C C . ALA B 1 52 ? 7.344 -1.488 20.578 1 91.62 52 ALA B C 1
ATOM 1630 O O . ALA B 1 52 ? 7.227 -2.621 21.047 1 91.62 52 ALA B O 1
ATOM 1631 N N . ALA B 1 53 ? 6.906 -0.376 21.219 1 93.69 53 ALA B N 1
ATOM 1632 C CA . ALA B 1 53 ? 6.312 -0.434 22.562 1 93.69 53 ALA B CA 1
ATOM 1633 C C . ALA B 1 53 ? 4.84 -0.827 22.484 1 93.69 53 ALA B C 1
ATOM 1635 O O . ALA B 1 53 ? 4.215 -1.104 23.516 1 93.69 53 ALA B O 1
ATOM 1636 N N . VAL B 1 54 ? 4.305 -0.867 21.297 1 95.25 54 VAL B N 1
ATOM 1637 C CA . VAL B 1 54 ? 2.906 -1.236 21.094 1 95.25 54 VAL B CA 1
ATOM 1638 C C . VAL B 1 54 ? 2.812 -2.334 20.031 1 95.25 54 VAL B C 1
ATOM 1640 O O . VAL B 1 54 ? 3.729 -2.508 19.234 1 95.25 54 VAL B O 1
ATOM 1643 N N . THR B 1 55 ? 1.722 -3.082 20.031 1 96.38 55 THR B N 1
ATOM 1644 C CA . THR B 1 55 ? 1.563 -4.172 19.078 1 96.38 55 THR B CA 1
ATOM 1645 C C . THR B 1 55 ? 1.265 -3.627 17.688 1 96.38 55 THR B C 1
ATOM 1647 O O . THR B 1 55 ? 0.758 -2.512 17.531 1 96.38 55 THR B O 1
ATOM 1650 N N . GLU B 1 56 ? 1.588 -4.383 16.703 1 97.06 56 GLU B N 1
ATOM 1651 C CA . GLU B 1 56 ? 1.279 -3.994 15.328 1 97.06 56 GLU B CA 1
ATOM 1652 C C . GLU B 1 56 ? -0.222 -3.803 15.133 1 97.06 56 GLU B C 1
ATOM 1654 O O . GLU B 1 56 ? -0.648 -2.92 14.391 1 97.06 56 GLU B O 1
ATOM 1659 N N . ALA B 1 57 ? -1.059 -4.605 15.812 1 97.81 57 ALA B N 1
ATOM 1660 C CA . ALA B 1 57 ? -2.512 -4.473 15.734 1 97.81 57 ALA B CA 1
ATOM 1661 C C . ALA B 1 57 ? -2.971 -3.127 16.281 1 97.81 57 ALA B C 1
ATOM 1663 O O . ALA B 1 57 ? -3.875 -2.498 15.734 1 97.81 57 ALA B O 1
ATOM 1664 N N . GLU B 1 58 ? -2.328 -2.67 17.344 1 98.06 58 GLU B N 1
ATOM 1665 C CA . GLU B 1 58 ? -2.67 -1.383 17.953 1 98.06 58 GLU B CA 1
ATOM 1666 C C . GLU B 1 58 ? -2.258 -0.225 17.047 1 98.06 58 GLU B C 1
ATOM 1668 O O . GLU B 1 58 ? -2.984 0.762 16.922 1 98.06 58 GLU B O 1
ATOM 1673 N N . ILE B 1 59 ? -1.058 -0.333 16.453 1 97.5 59 ILE B N 1
ATOM 1674 C CA . ILE B 1 59 ? -0.598 0.683 15.508 1 97.5 59 ILE B CA 1
ATOM 1675 C C . ILE B 1 59 ? -1.581 0.792 14.344 1 97.5 59 ILE B C 1
ATOM 1677 O O . ILE B 1 59 ? -2.008 1.892 13.984 1 97.5 59 ILE B O 1
ATOM 1681 N N . TYR B 1 60 ? -1.956 -0.334 13.828 1 98.31 60 TYR B N 1
ATOM 1682 C CA . TYR B 1 60 ? -2.887 -0.403 12.703 1 98.31 60 TYR B CA 1
ATOM 1683 C C . TYR B 1 60 ? -4.215 0.253 13.055 1 98.31 60 TYR B C 1
ATOM 1685 O O . TYR B 1 60 ? -4.703 1.119 12.32 1 98.31 60 TYR B O 1
ATOM 1693 N N . GLU B 1 61 ? -4.824 -0.15 14.156 1 98.12 61 GLU B N 1
ATOM 1694 C CA . GLU B 1 61 ? -6.133 0.36 14.555 1 98.12 61 GLU B CA 1
ATOM 1695 C C . GLU B 1 61 ? -6.094 1.871 14.766 1 98.12 61 GLU B C 1
ATOM 1697 O O . GLU B 1 61 ? -6.992 2.588 14.32 1 98.12 61 GLU B O 1
ATOM 1702 N N . GLN B 1 62 ? -5.098 2.34 15.422 1 97.81 62 GLN B N 1
ATOM 1703 C CA . GLN B 1 62 ? -4.969 3.773 15.656 1 97.81 62 GLN B CA 1
ATOM 1704 C C . GLN B 1 62 ? -4.801 4.535 14.344 1 97.81 62 GLN B C 1
ATOM 1706 O O . GLN 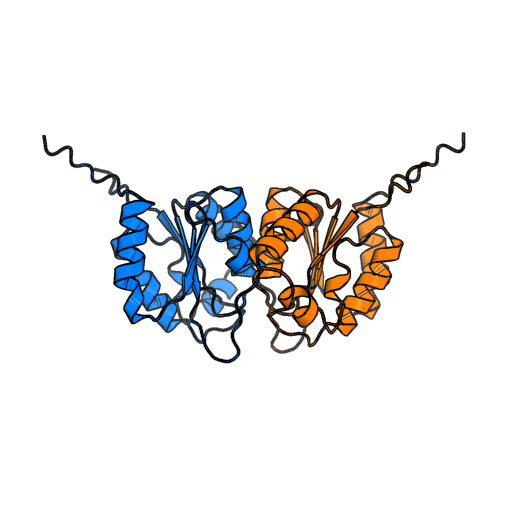B 1 62 ? -5.457 5.559 14.125 1 97.81 62 GLN B O 1
ATOM 1711 N N . ASP B 1 63 ? -3.902 4.039 13.492 1 98.25 63 ASP B N 1
ATOM 1712 C CA . ASP B 1 63 ? -3.635 4.711 12.227 1 98.25 63 ASP B CA 1
ATOM 1713 C C . ASP B 1 63 ? -4.883 4.754 11.352 1 98.25 63 ASP B C 1
ATOM 1715 O O . ASP B 1 63 ? -5.156 5.766 10.695 1 98.25 63 ASP B O 1
ATOM 1719 N N . ILE B 1 64 ? -5.641 3.67 11.273 1 98.31 64 ILE B N 1
ATOM 1720 C CA . ILE B 1 64 ? -6.84 3.641 10.438 1 98.31 64 ILE B CA 1
ATOM 1721 C C . ILE B 1 64 ? -7.879 4.609 10.992 1 98.31 64 ILE B C 1
ATOM 1723 O O . ILE B 1 64 ? -8.609 5.25 10.234 1 98.31 64 ILE B O 1
ATOM 1727 N N . GLU B 1 65 ? -7.977 4.699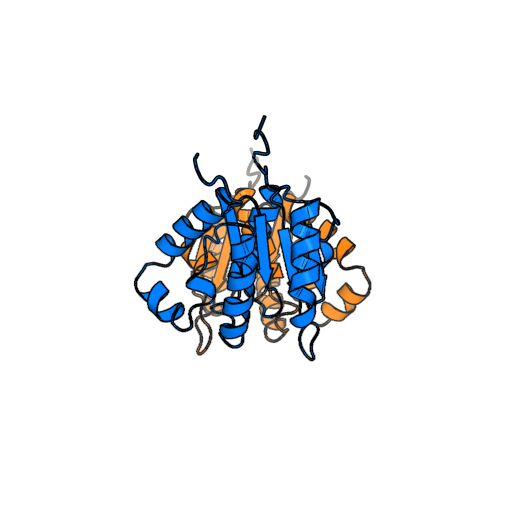 12.312 1 98.38 65 GLU B N 1
ATOM 1728 C CA . GLU B 1 65 ? -8.883 5.664 12.922 1 98.38 65 GLU B CA 1
ATOM 1729 C C . GLU B 1 65 ? -8.469 7.098 12.594 1 98.38 65 GLU B C 1
ATOM 1731 O O . GLU B 1 65 ? -9.312 7.93 12.266 1 98.38 65 GLU B O 1
ATOM 1736 N N . TRP B 1 66 ? -7.184 7.375 12.734 1 98.62 66 TRP B N 1
ATOM 1737 C CA . TRP B 1 66 ? -6.676 8.703 12.406 1 98.62 66 TRP B CA 1
ATOM 1738 C C . TRP B 1 66 ? -6.906 9.016 10.93 1 98.62 66 TRP B C 1
ATOM 1740 O O . TRP B 1 66 ? -7.328 10.125 10.586 1 98.62 66 TRP B O 1
ATOM 1750 N N . LEU B 1 67 ? -6.645 8.031 10.109 1 98.75 67 LEU B N 1
ATOM 1751 C CA . LEU B 1 67 ? -6.84 8.227 8.68 1 98.75 67 LEU B CA 1
ATOM 1752 C C . LEU B 1 67 ? -8.305 8.531 8.367 1 98.75 67 LEU B C 1
ATOM 1754 O O . LEU B 1 67 ? -8.594 9.445 7.594 1 98.75 67 LEU B O 1
ATOM 1758 N N . ALA B 1 68 ? -9.195 7.809 8.977 1 98.19 68 ALA B N 1
ATOM 1759 C CA . ALA B 1 68 ? -10.625 8.008 8.758 1 98.19 68 ALA B CA 1
ATOM 1760 C C . ALA B 1 68 ? -11.07 9.383 9.242 1 98.19 68 ALA B C 1
ATOM 1762 O O . ALA B 1 68 ? -11.953 10.008 8.648 1 98.19 68 ALA B O 1
ATOM 1763 N N . SER B 1 69 ? -10.469 9.891 10.266 1 97.5 69 SER B N 1
ATOM 1764 C CA . SER B 1 69 ? -10.883 11.156 10.867 1 97.5 69 SER B CA 1
ATOM 1765 C C . SER B 1 69 ? -10.227 12.344 10.164 1 97.5 69 SER B C 1
ATOM 1767 O O . SER B 1 69 ? -10.641 13.492 10.359 1 97.5 69 SER B O 1
ATOM 1769 N N . ALA B 1 70 ? -9.219 12.125 9.344 1 97.88 70 ALA B N 1
ATOM 1770 C CA . ALA B 1 70 ? -8.461 13.195 8.695 1 97.88 70 ALA B CA 1
ATOM 1771 C C . ALA B 1 70 ? -9.289 13.867 7.605 1 97.88 70 ALA B C 1
ATOM 1773 O O . ALA B 1 70 ? -10.094 13.219 6.93 1 97.88 70 ALA B O 1
ATOM 1774 N N . ASP B 1 71 ? -9.031 15.164 7.469 1 96.44 71 ASP B N 1
ATOM 1775 C CA . ASP B 1 71 ? -9.617 15.922 6.371 1 96.44 71 ASP B CA 1
ATOM 1776 C C . ASP B 1 71 ? -8.781 15.789 5.098 1 96.44 71 ASP B C 1
ATOM 1778 O O . ASP B 1 71 ? -9.32 15.797 3.99 1 96.44 71 ASP B O 1
ATOM 1782 N N . VAL B 1 72 ? -7.492 15.688 5.301 1 97.62 72 VAL B N 1
ATOM 1783 C CA . VAL B 1 72 ? -6.543 15.656 4.195 1 97.62 72 VAL B CA 1
ATOM 1784 C C . VAL B 1 72 ? -5.426 14.656 4.5 1 97.62 72 VAL B C 1
ATOM 1786 O O . VAL B 1 72 ? -5.09 14.43 5.664 1 97.62 72 VAL B O 1
ATOM 1789 N N . VAL B 1 73 ? -4.902 14.055 3.438 1 98.69 73 VAL B N 1
ATOM 1790 C CA . VAL B 1 73 ? -3.748 13.164 3.529 1 98.69 73 VAL B CA 1
ATOM 1791 C C . VAL B 1 73 ? -2.594 13.734 2.707 1 98.69 73 VAL B C 1
ATOM 1793 O O . VAL B 1 73 ? -2.773 14.094 1.542 1 98.69 73 VAL B O 1
ATOM 1796 N N . VAL B 1 74 ? -1.457 13.914 3.293 1 98.88 74 VAL B N 1
ATOM 1797 C CA . VAL B 1 74 ? -0.221 14.266 2.598 1 98.88 74 VAL B CA 1
ATOM 1798 C C . VAL B 1 74 ? 0.789 13.125 2.74 1 98.88 74 VAL B C 1
ATOM 1800 O O . VAL B 1 74 ? 1.099 12.695 3.854 1 98.88 74 VAL B O 1
ATOM 1803 N N . ALA B 1 75 ? 1.284 12.625 1.646 1 98.94 75 ALA B N 1
ATOM 1804 C CA . ALA B 1 75 ? 2.176 11.469 1.676 1 98.94 75 ALA B CA 1
ATOM 1805 C C . ALA B 1 75 ? 3.479 11.758 0.937 1 98.94 75 ALA B C 1
ATOM 1807 O O . ALA B 1 75 ? 3.461 12.195 -0.216 1 98.94 75 ALA B O 1
ATOM 1808 N N . GLU B 1 76 ? 4.586 11.648 1.611 1 98.88 76 GLU B N 1
ATOM 1809 C CA . GLU B 1 76 ? 5.871 11.617 0.917 1 98.88 76 GLU B CA 1
ATOM 1810 C C . GLU B 1 76 ? 6.176 10.227 0.378 1 98.88 76 GLU B C 1
ATOM 1812 O O . GLU B 1 76 ? 6.297 9.266 1.146 1 98.88 76 GLU B O 1
ATOM 1817 N N . VAL B 1 77 ? 6.285 10.07 -0.954 1 98.62 77 VAL B N 1
ATOM 1818 C CA . VAL B 1 77 ? 6.172 8.75 -1.567 1 98.62 77 VAL B CA 1
ATOM 1819 C C . VAL B 1 77 ? 7.449 8.422 -2.336 1 98.62 77 VAL B C 1
ATOM 1821 O O . VAL B 1 77 ? 7.426 7.637 -3.283 1 98.62 77 VAL B O 1
ATOM 1824 N N . THR B 1 78 ? 8.57 9.008 -1.949 1 98.06 78 THR B N 1
ATOM 1825 C CA . THR B 1 78 ? 9.828 8.766 -2.643 1 98.06 78 THR B CA 1
ATOM 1826 C C . THR B 1 78 ? 10.391 7.398 -2.285 1 98.06 78 THR B C 1
ATOM 1828 O O . THR B 1 78 ? 10.844 6.656 -3.164 1 98.06 78 THR B O 1
ATOM 1831 N N . GLN B 1 79 ? 10.414 7.082 -1.007 1 96.62 79 GLN B N 1
ATOM 1832 C CA . GLN B 1 79 ? 10.852 5.766 -0.551 1 96.62 79 GLN B CA 1
ATOM 1833 C C . GLN B 1 79 ? 9.703 4.762 -0.6 1 96.62 79 GLN B C 1
ATOM 1835 O O . GLN B 1 79 ? 8.641 4.992 -0.012 1 96.62 79 GLN B O 1
ATOM 1840 N N . PRO B 1 80 ? 9.891 3.676 -1.27 1 96.88 80 PRO B N 1
ATOM 1841 C CA . PRO B 1 80 ? 8.836 2.658 -1.273 1 96.88 80 PRO B CA 1
ATOM 1842 C C . PRO B 1 80 ? 8.469 2.182 0.131 1 96.88 80 PRO B C 1
ATOM 1844 O O . PRO B 1 80 ? 9.352 1.997 0.973 1 96.88 80 PRO B O 1
ATOM 1847 N N . SER B 1 81 ? 7.156 2.037 0.358 1 97.75 81 SER B N 1
ATOM 1848 C CA . SER B 1 81 ? 6.645 1.615 1.658 1 97.75 81 SER B CA 1
ATOM 1849 C C . SER B 1 81 ? 5.281 0.942 1.526 1 97.75 81 SER B C 1
ATOM 1851 O O . SER B 1 81 ? 4.34 1.534 0.998 1 97.75 81 SER B O 1
ATOM 1853 N N . LEU B 1 82 ? 5.152 -0.255 2.018 1 98.31 82 LEU B N 1
ATOM 1854 C CA . LEU B 1 82 ? 3.873 -0.954 2.02 1 98.31 82 LEU B CA 1
ATOM 1855 C C . LEU B 1 82 ? 2.834 -0.181 2.826 1 98.31 82 LEU B C 1
ATOM 1857 O O . LEU B 1 82 ? 1.711 0.029 2.361 1 98.31 82 LEU B O 1
ATOM 1861 N N . GLY B 1 83 ? 3.252 0.286 4.035 1 98.5 83 GLY B N 1
ATOM 1862 C CA . GLY B 1 83 ? 2.324 0.989 4.906 1 98.5 83 GLY B CA 1
ATOM 1863 C C . GLY B 1 83 ? 1.756 2.248 4.281 1 98.5 83 GLY B C 1
ATOM 1864 O O . GLY B 1 83 ? 0.549 2.492 4.348 1 98.5 83 GLY B O 1
ATOM 1865 N N . VAL B 1 84 ? 2.619 3.039 3.695 1 98.75 84 VAL B N 1
ATOM 1866 C CA . VAL B 1 84 ? 2.17 4.25 3.012 1 98.75 84 VAL B CA 1
ATOM 1867 C C . VAL B 1 84 ? 1.182 3.881 1.906 1 98.75 84 VAL B C 1
ATOM 1869 O O . VAL B 1 84 ? 0.154 4.543 1.737 1 98.75 84 VAL B O 1
ATOM 1872 N N . GLY B 1 85 ? 1.495 2.814 1.182 1 98.81 85 GLY B N 1
ATOM 1873 C CA . GLY B 1 85 ? 0.576 2.355 0.152 1 98.81 85 GLY B CA 1
ATOM 1874 C C . GLY B 1 85 ? -0.794 1.993 0.694 1 98.81 85 GLY B C 1
ATOM 1875 O O . GLY B 1 85 ? -1.815 2.406 0.14 1 98.81 85 GLY B O 1
ATOM 1876 N N . VAL B 1 86 ? -0.826 1.236 1.751 1 98.88 86 VAL B N 1
ATOM 1877 C CA . VAL B 1 86 ? -2.09 0.838 2.363 1 98.88 86 VAL B CA 1
ATOM 1878 C C . VAL B 1 86 ? -2.908 2.078 2.715 1 98.88 86 VAL B C 1
ATOM 1880 O O . VAL B 1 86 ? -4.102 2.148 2.412 1 98.88 86 VAL B O 1
ATOM 1883 N N . GLU B 1 87 ? -2.254 3.018 3.314 1 98.88 87 GLU B N 1
ATOM 1884 C CA . GLU B 1 87 ? -2.92 4.25 3.721 1 98.88 87 GLU B CA 1
ATOM 1885 C C . GLU B 1 87 ? -3.486 4.996 2.516 1 98.88 87 GLU B C 1
ATOM 1887 O O . GLU B 1 87 ? -4.625 5.469 2.549 1 98.88 87 GLU B O 1
ATOM 1892 N N . LEU B 1 88 ? -2.727 5.062 1.479 1 98.94 88 LEU B N 1
ATOM 1893 C CA . LEU B 1 88 ? -3.166 5.758 0.275 1 98.94 88 LEU B CA 1
ATOM 1894 C C . LEU B 1 88 ? -4.348 5.039 -0.368 1 98.94 88 LEU B C 1
ATOM 1896 O O . LEU B 1 88 ? -5.301 5.68 -0.82 1 98.94 88 LEU B O 1
ATOM 1900 N N . GLY B 1 89 ? -4.266 3.693 -0.478 1 98.81 89 GLY B N 1
ATOM 1901 C CA . GLY B 1 89 ? -5.383 2.938 -1.021 1 98.81 89 GLY B CA 1
ATOM 1902 C C . GLY B 1 89 ? -6.68 3.162 -0.264 1 98.81 89 GLY B C 1
ATOM 1903 O O . GLY B 1 89 ? 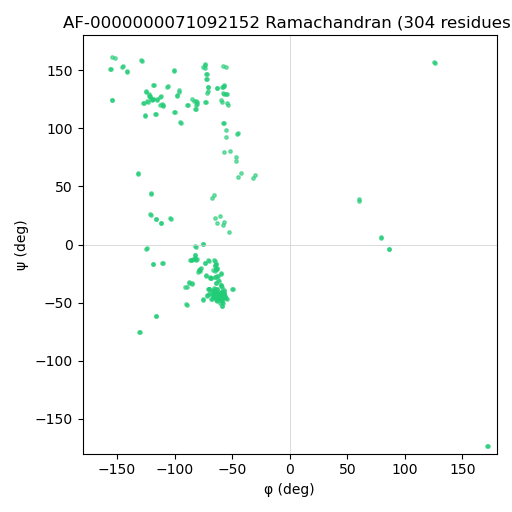-7.734 3.35 -0.874 1 98.81 89 GLY B O 1
ATOM 1904 N N . ARG B 1 90 ? -6.609 3.186 1.037 1 98.69 90 ARG B N 1
ATOM 1905 C CA . ARG B 1 90 ? -7.785 3.455 1.857 1 98.69 90 ARG B CA 1
ATOM 1906 C C . ARG B 1 90 ? -8.281 4.883 1.652 1 98.69 90 ARG B C 1
ATOM 1908 O O . ARG B 1 90 ? -9.484 5.113 1.511 1 98.69 90 ARG B O 1
ATOM 1915 N N . ALA B 1 91 ? -7.383 5.824 1.649 1 98.69 91 ALA B N 1
ATOM 1916 C CA . ALA B 1 91 ? -7.746 7.227 1.469 1 98.69 91 ALA B CA 1
ATOM 1917 C C . ALA B 1 91 ? -8.5 7.438 0.157 1 98.69 91 ALA B C 1
ATOM 1919 O O . ALA B 1 91 ? -9.445 8.227 0.095 1 98.69 91 ALA B O 1
ATOM 1920 N N . GLN B 1 92 ? -8.055 6.727 -0.866 1 97.88 92 GLN B N 1
ATOM 1921 C CA . GLN B 1 92 ? -8.719 6.816 -2.162 1 97.88 92 GLN B CA 1
ATOM 1922 C C . GLN B 1 92 ? -10.188 6.41 -2.057 1 97.88 92 GLN B C 1
ATOM 1924 O O . GLN B 1 92 ? -11.07 7.125 -2.533 1 97.88 92 GLN B O 1
ATOM 1929 N N . LEU B 1 93 ? -10.453 5.309 -1.466 1 97.69 93 LEU B N 1
ATOM 1930 C CA . LEU B 1 93 ? -11.812 4.789 -1.391 1 97.69 93 LEU B CA 1
ATOM 1931 C C . LEU B 1 93 ? -12.656 5.605 -0.413 1 97.69 93 LEU B C 1
ATOM 1933 O O . LEU B 1 93 ? -13.875 5.707 -0.567 1 97.69 93 LEU B O 1
ATOM 1937 N N . LEU B 1 94 ? -11.984 6.199 0.546 1 97.56 94 LEU B N 1
ATOM 1938 C CA . LEU B 1 94 ? -12.68 7.07 1.487 1 97.56 94 LEU B CA 1
ATOM 1939 C C . LEU B 1 94 ? -12.891 8.461 0.892 1 97.56 94 LEU B C 1
ATOM 1941 O O . LEU B 1 94 ? -13.43 9.352 1.555 1 97.56 94 LEU B O 1
ATOM 1945 N N . LYS B 1 95 ? -12.398 8.688 -0.322 1 97 95 LYS B N 1
ATOM 1946 C CA . LYS B 1 95 ? -12.547 9.922 -1.083 1 97 95 LYS B CA 1
ATOM 1947 C C . LYS B 1 95 ? -11.93 11.102 -0.339 1 97 95 LYS B C 1
ATOM 1949 O O . LYS B 1 95 ? -12.5 12.195 -0.309 1 97 95 LYS B O 1
ATOM 1954 N N . LYS B 1 96 ? -10.797 10.797 0.278 1 97.38 96 LYS B N 1
ATOM 1955 C CA . LYS B 1 96 ? -10.039 11.867 0.917 1 97.38 96 LYS B CA 1
ATOM 1956 C C . LYS B 1 96 ? -9.305 12.711 -0.119 1 97.38 96 LYS B C 1
ATOM 1958 O O . LYS B 1 96 ? -9.039 12.25 -1.231 1 97.38 96 LYS B O 1
ATOM 1963 N N . LYS B 1 97 ? -9.078 14.016 0.265 1 97.62 97 LYS B N 1
ATOM 1964 C CA . LYS B 1 97 ? -8.125 14.812 -0.496 1 97.62 97 LYS B CA 1
ATOM 1965 C C . LYS B 1 97 ? -6.691 14.383 -0.209 1 97.62 97 LYS B C 1
ATOM 1967 O O . LYS B 1 97 ? -6.246 14.406 0.941 1 97.62 97 LYS B O 1
ATOM 1972 N N . VAL B 1 98 ? -5.953 13.992 -1.259 1 98.69 98 VAL B N 1
ATOM 1973 C CA . VAL B 1 98 ? -4.625 13.422 -1.075 1 98.69 98 VAL B CA 1
ATOM 1974 C C . VAL B 1 98 ? -3.604 14.219 -1.886 1 98.69 98 VAL B C 1
ATOM 1976 O O . VAL B 1 98 ? -3.836 14.523 -3.057 1 98.69 98 VAL B O 1
ATOM 1979 N N . LEU B 1 99 ? -2.539 14.578 -1.27 1 98.81 99 LEU B N 1
ATOM 1980 C CA . LEU B 1 99 ? -1.363 15.133 -1.932 1 98.81 99 LEU B CA 1
ATOM 1981 C C . LEU B 1 99 ? -0.157 14.219 -1.755 1 98.81 99 LEU B C 1
ATOM 1983 O O . LEU B 1 99 ? 0.337 14.047 -0.639 1 98.81 99 LEU B O 1
ATOM 1987 N N . CYS B 1 100 ? 0.303 13.617 -2.824 1 98.94 100 CYS B N 1
ATOM 1988 C CA . CYS B 1 100 ? 1.532 12.836 -2.828 1 98.94 100 CYS B CA 1
ATOM 1989 C C . CYS B 1 100 ? 2.713 13.672 -3.309 1 98.94 100 CYS B C 1
ATOM 1991 O O . CYS B 1 100 ? 2.613 14.367 -4.32 1 98.94 100 CYS B O 1
ATOM 1993 N N . LEU B 1 101 ? 3.789 13.594 -2.533 1 98.94 101 LEU B N 1
ATOM 1994 C CA . LEU B 1 101 ? 5.023 14.305 -2.84 1 98.94 101 LEU B CA 1
ATOM 1995 C C . LEU B 1 101 ? 6.129 13.328 -3.23 1 98.94 101 LEU B C 1
ATOM 1997 O O . LEU B 1 101 ? 6.5 12.453 -2.445 1 98.94 101 LEU B O 1
ATOM 2001 N N . PHE B 1 102 ? 6.695 13.438 -4.438 1 98.88 102 PHE B N 1
ATOM 2002 C CA . PHE B 1 102 ? 7.754 12.57 -4.938 1 98.88 102 PHE B CA 1
ATOM 2003 C C . PHE B 1 102 ? 8.984 13.383 -5.324 1 98.88 102 PHE B C 1
ATOM 2005 O O . PHE B 1 102 ? 8.875 14.367 -6.062 1 98.88 102 PHE B O 1
ATOM 2012 N N . ARG B 1 103 ? 10.094 12.945 -4.805 1 98.56 103 ARG B N 1
ATOM 2013 C CA . ARG B 1 103 ? 11.352 13.547 -5.219 1 98.56 103 ARG B CA 1
ATOM 2014 C C . ARG B 1 103 ? 12.008 12.742 -6.336 1 98.56 103 ARG B C 1
ATOM 2016 O O . ARG B 1 103 ? 12.57 11.672 -6.09 1 98.56 103 ARG B O 1
ATOM 2023 N N . PRO B 1 104 ? 11.922 13.312 -7.531 1 96.94 104 PRO B N 1
ATOM 2024 C CA . PRO B 1 104 ? 12.672 12.602 -8.57 1 96.94 104 PRO B CA 1
ATOM 2025 C C . PRO B 1 104 ? 14.164 12.508 -8.258 1 96.94 104 PRO B C 1
ATOM 2027 O O . PRO B 1 104 ? 14.797 13.516 -7.941 1 96.94 104 PRO B O 1
ATOM 2030 N N . GLN B 1 105 ? 14.68 11.344 -8.242 1 94.19 105 GLN B N 1
ATOM 2031 C CA . GLN B 1 105 ? 16.109 11.109 -8.008 1 94.19 105 GLN B CA 1
ATOM 2032 C C . GLN B 1 105 ? 16.547 9.789 -8.633 1 94.19 105 GLN B C 1
ATOM 2034 O O . GLN B 1 105 ? 15.719 8.938 -8.969 1 94.19 105 GLN B O 1
ATOM 2039 N N . GLU B 1 106 ? 17.859 9.68 -8.82 1 91.81 106 GLU B N 1
ATOM 2040 C CA . GLU B 1 106 ? 18.406 8.477 -9.453 1 91.81 106 GLU B CA 1
ATOM 2041 C C . GLU B 1 106 ? 18.016 7.223 -8.672 1 91.81 106 GLU B C 1
ATOM 2043 O O . GLU B 1 106 ? 18.109 7.191 -7.445 1 91.81 106 GLU B O 1
ATOM 2048 N N . GLY B 1 107 ? 17.516 6.273 -9.375 1 89.81 107 GLY B N 1
ATOM 2049 C CA . GLY B 1 107 ? 17.203 4.98 -8.781 1 89.81 107 GLY B CA 1
ATOM 2050 C C . GLY B 1 107 ? 15.828 4.93 -8.148 1 89.81 107 GLY B C 1
ATOM 2051 O O . GLY B 1 107 ? 15.414 3.889 -7.637 1 89.81 107 GLY B O 1
ATOM 2052 N N . LYS B 1 108 ? 15.211 6.066 -8.172 1 93.12 108 LYS B N 1
ATOM 2053 C CA . LYS B 1 108 ? 13.867 6.098 -7.598 1 93.12 108 LYS B CA 1
ATOM 2054 C C . LYS B 1 108 ? 12.812 6.277 -8.68 1 93.12 108 LYS B C 1
ATOM 2056 O O . LYS B 1 108 ? 12.891 7.207 -9.492 1 93.12 108 LYS B O 1
ATOM 2061 N N . ILE B 1 109 ? 11.969 5.27 -8.719 1 93.69 109 ILE B N 1
ATOM 2062 C CA . ILE B 1 109 ? 10.844 5.34 -9.641 1 93.69 109 ILE B CA 1
ATOM 2063 C C . ILE B 1 109 ? 9.531 5.238 -8.867 1 93.69 109 ILE B C 1
ATOM 2065 O O . ILE B 1 109 ? 9.352 4.324 -8.055 1 93.69 109 ILE B O 1
ATOM 2069 N N . LEU B 1 110 ? 8.695 6.207 -9.133 1 97.38 110 LEU B N 1
ATOM 2070 C CA . LEU B 1 110 ? 7.414 6.203 -8.445 1 97.38 110 LEU B CA 1
ATOM 2071 C C . LEU B 1 110 ? 6.512 5.098 -8.977 1 97.38 110 LEU B C 1
ATOM 2073 O O . LEU B 1 110 ? 6.449 4.871 -10.188 1 97.38 110 LEU B O 1
ATOM 2077 N N . SER B 1 111 ? 5.773 4.496 -8.117 1 97.38 111 SER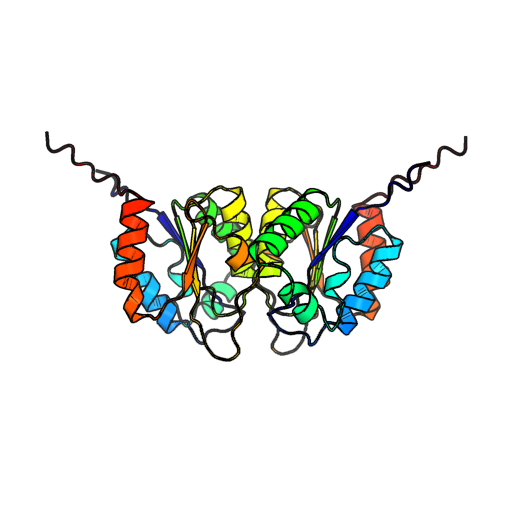 B N 1
ATOM 2078 C CA . SER B 1 111 ? 4.816 3.449 -8.461 1 97.38 111 SER B CA 1
ATOM 2079 C C . SER B 1 111 ? 3.777 3.955 -9.461 1 97.38 111 SER B C 1
ATOM 2081 O O . SER B 1 111 ? 3.205 5.031 -9.273 1 97.38 111 SER B O 1
ATOM 2083 N N . ALA B 1 112 ? 3.473 3.16 -10.477 1 97.38 112 ALA B N 1
ATOM 2084 C CA . ALA B 1 112 ? 2.418 3.482 -11.438 1 97.38 112 ALA B CA 1
ATOM 2085 C C . ALA B 1 112 ? 1.058 3.559 -10.75 1 97.38 112 ALA B C 1
ATOM 2087 O O . ALA B 1 112 ? 0.184 4.32 -11.172 1 97.38 112 ALA B O 1
ATOM 2088 N N . MET B 1 113 ? 0.875 2.838 -9.641 1 98.25 113 MET B N 1
ATOM 2089 C CA . MET B 1 113 ? -0.37 2.832 -8.875 1 98.25 113 MET B CA 1
ATOM 2090 C C . MET B 1 113 ? -0.591 4.176 -8.188 1 98.25 113 MET B C 1
ATOM 2092 O O . MET B 1 113 ? -1.729 4.547 -7.895 1 98.25 113 MET B O 1
ATOM 2096 N N . VAL B 1 114 ? 0.499 4.812 -7.887 1 98.81 114 VAL B N 1
ATOM 2097 C CA . VAL B 1 114 ? 0.407 6.125 -7.258 1 98.81 114 VAL B CA 1
ATOM 2098 C C . VAL B 1 114 ? 0.354 7.211 -8.328 1 98.81 114 VAL B C 1
ATOM 2100 O O . VAL B 1 114 ? -0.583 8.016 -8.367 1 98.81 114 VAL B O 1
ATOM 2103 N N . ARG B 1 115 ? 1.277 7.211 -9.242 1 98.44 115 ARG B N 1
ATOM 2104 C CA . ARG B 1 115 ? 1.327 8.227 -10.289 1 98.44 115 ARG B CA 1
ATOM 2105 C C . ARG B 1 115 ? 0.065 8.203 -11.141 1 98.44 115 ARG B C 1
ATOM 2107 O O . ARG B 1 115 ? -0.47 9.25 -11.5 1 98.44 115 ARG B O 1
ATOM 2114 N N . GLY B 1 116 ? -0.395 7.016 -11.461 1 98.62 116 GLY B N 1
ATOM 2115 C CA . GLY B 1 116 ? -1.548 6.848 -12.328 1 98.62 116 GLY B CA 1
ATOM 2116 C C . GLY B 1 116 ? -2.854 7.262 -11.68 1 98.62 116 GLY B C 1
ATOM 2117 O O . GLY B 1 116 ? -3.867 7.434 -12.359 1 98.62 116 GLY B O 1
ATOM 2118 N N . ALA B 1 117 ? -2.85 7.441 -10.398 1 98.69 117 ALA B N 1
ATOM 2119 C CA . ALA B 1 117 ? -4.055 7.793 -9.656 1 98.69 117 ALA B CA 1
ATOM 2120 C C . ALA B 1 117 ? -4.297 9.297 -9.68 1 98.69 117 ALA B C 1
ATOM 2122 O O . ALA B 1 117 ? -5.355 9.773 -9.25 1 98.69 117 ALA B O 1
ATOM 2123 N N . HIS B 1 118 ? -3.324 10.078 -10.094 1 98.62 118 HIS B N 1
ATOM 2124 C CA . HIS B 1 118 ? -3.48 11.523 -10.172 1 98.62 118 HIS B CA 1
ATOM 2125 C C . HIS B 1 118 ? -4.707 11.906 -10.992 1 98.62 118 HIS B C 1
ATOM 2127 O O . HIS B 1 118 ? -4.801 11.555 -12.172 1 98.62 118 HIS B O 1
ATOM 2133 N N . ASP B 1 119 ? -5.602 12.609 -10.352 1 97.25 119 ASP B N 1
ATOM 2134 C CA . ASP B 1 119 ? -6.789 13.023 -11.086 1 97.25 119 ASP B CA 1
ATOM 2135 C C . ASP B 1 119 ? -6.965 14.539 -11.031 1 97.25 119 ASP B C 1
ATOM 2137 O O . ASP B 1 119 ? -7.91 15.086 -11.609 1 97.25 119 ASP B O 1
ATOM 2141 N N . GLY B 1 120 ? -6.086 15.242 -10.289 1 94.5 120 GLY B N 1
ATOM 2142 C CA . GLY B 1 120 ? -6.086 16.703 -10.234 1 94.5 120 GLY B CA 1
ATOM 2143 C C . GLY B 1 120 ? -7.16 17.25 -9.32 1 94.5 120 GLY B C 1
ATOM 2144 O O . GLY B 1 120 ? -7.348 18.469 -9.25 1 94.5 120 GLY B O 1
ATOM 2145 N N . GLU B 1 121 ? -7.863 16.406 -8.609 1 95.06 121 GLU B N 1
ATOM 2146 C CA . GLU B 1 121 ? -8.953 16.828 -7.734 1 95.06 121 GLU B CA 1
ATOM 2147 C C . GLU B 1 121 ? -8.82 16.203 -6.348 1 95.06 121 GLU B C 1
ATOM 2149 O O . GLU B 1 121 ? -8.289 16.828 -5.426 1 95.06 121 GLU B O 1
ATOM 2154 N N . LEU B 1 122 ? -9.141 14.922 -6.211 1 96.88 122 LEU B N 1
ATOM 2155 C CA . LEU B 1 122 ? -9.078 14.25 -4.918 1 96.88 122 LEU B CA 1
ATOM 2156 C C . LEU B 1 122 ? -7.68 13.688 -4.66 1 96.88 122 LEU B C 1
ATOM 2158 O O . LEU B 1 122 ? -7.23 13.625 -3.516 1 96.88 122 LEU B O 1
ATOM 2162 N N . PHE B 1 123 ? -7.016 13.258 -5.73 1 98.31 123 PHE B N 1
ATOM 2163 C CA . PHE B 1 123 ? -5.711 12.617 -5.621 1 98.31 123 PHE B CA 1
ATOM 2164 C C . PHE B 1 123 ? -4.68 13.328 -6.496 1 98.31 123 PHE B C 1
ATOM 2166 O O . PHE B 1 123 ? -4.727 13.219 -7.723 1 98.31 123 PHE B O 1
ATOM 2173 N N . MET B 1 124 ? -3.709 14.016 -5.863 1 98.38 124 MET B N 1
ATOM 2174 C CA . MET B 1 124 ? -2.709 14.805 -6.578 1 98.38 124 MET B CA 1
ATOM 2175 C C . MET B 1 124 ? -1.306 14.266 -6.32 1 98.38 124 MET B C 1
ATOM 2177 O O . MET B 1 124 ? -0.978 13.891 -5.191 1 98.38 124 MET B O 1
ATOM 2181 N N . VAL B 1 125 ? -0.529 14.188 -7.344 1 98.81 125 VAL B N 1
ATOM 2182 C CA . VAL B 1 125 ? 0.875 13.805 -7.25 1 98.81 125 VAL B CA 1
ATOM 2183 C C . VAL B 1 125 ? 1.758 14.93 -7.77 1 98.81 125 VAL B C 1
ATOM 2185 O O . VAL B 1 125 ? 1.577 15.398 -8.898 1 98.81 125 VAL B O 1
ATOM 2188 N N . LYS B 1 126 ? 2.697 15.383 -6.922 1 98.69 126 LYS B N 1
ATOM 2189 C CA . LYS B 1 126 ? 3.613 16.469 -7.285 1 98.69 126 LYS B CA 1
ATOM 2190 C C . LYS B 1 126 ? 5.066 16.016 -7.148 1 98.69 126 LYS B C 1
ATOM 2192 O O . LYS B 1 126 ? 5.477 15.531 -6.098 1 98.69 126 LYS B O 1
ATOM 2197 N N . ASP B 1 127 ? 5.77 16.141 -8.281 1 98.69 127 ASP B N 1
ATOM 2198 C CA . ASP B 1 127 ? 7.227 16.109 -8.148 1 98.69 127 ASP B CA 1
ATOM 2199 C C . ASP B 1 127 ? 7.742 17.375 -7.48 1 98.69 127 ASP B C 1
ATOM 2201 O O . ASP B 1 127 ? 7.277 18.484 -7.777 1 98.69 127 ASP B O 1
ATOM 2205 N N . TYR B 1 128 ? 8.664 17.156 -6.543 1 98.75 128 TYR B N 1
ATOM 2206 C CA . TYR B 1 128 ? 9.039 18.344 -5.793 1 98.75 128 TYR B CA 1
ATOM 2207 C C . TYR B 1 128 ? 10.516 18.312 -5.41 1 98.75 128 TYR B C 1
ATOM 2209 O O . TYR B 1 128 ? 11.133 17.234 -5.406 1 98.75 128 TYR B O 1
ATOM 2217 N N . ARG B 1 129 ? 11.125 19.484 -5.234 1 98.06 129 ARG B N 1
ATOM 2218 C CA . ARG B 1 129 ? 12.266 19.75 -4.359 1 98.06 129 ARG B CA 1
ATOM 2219 C C . ARG B 1 129 ? 11.812 20.406 -3.057 1 98.06 129 ARG B C 1
ATOM 2221 O O . ARG B 1 129 ? 10.766 21.047 -3.01 1 98.06 129 ARG B O 1
ATOM 2228 N N . GLU B 1 130 ? 12.516 20.156 -2.049 1 97.88 130 GLU B N 1
ATOM 2229 C CA . GLU B 1 130 ? 12.07 20.656 -0.751 1 97.88 130 GLU B CA 1
ATOM 2230 C C . GLU B 1 130 ? 11.727 22.141 -0.822 1 97.88 130 GLU B C 1
ATOM 2232 O O . GLU B 1 130 ? 10.781 22.594 -0.182 1 97.88 130 GLU B O 1
ATOM 2237 N N . GLU B 1 131 ? 12.516 22.844 -1.575 1 98.25 131 GLU B N 1
ATOM 2238 C CA . GLU B 1 131 ? 12.312 24.297 -1.663 1 98.25 131 GLU B CA 1
ATOM 2239 C C . GLU B 1 131 ? 10.969 24.625 -2.295 1 98.25 131 GLU B C 1
ATOM 2241 O O . GLU B 1 131 ? 10.492 25.766 -2.191 1 98.25 131 GLU B O 1
ATOM 2246 N N . ASP B 1 132 ? 10.336 23.688 -2.961 1 98.69 132 ASP B N 1
ATOM 2247 C CA . ASP B 1 132 ? 9.055 23.906 -3.629 1 98.69 132 ASP B CA 1
ATOM 2248 C C . ASP B 1 132 ? 7.895 23.781 -2.645 1 98.69 132 ASP B C 1
ATOM 2250 O O . ASP B 1 132 ? 6.766 24.172 -2.953 1 98.69 132 ASP B O 1
ATOM 2254 N N . LEU B 1 133 ? 8.102 23.297 -1.465 1 98.75 133 LEU B N 1
ATOM 2255 C CA . LEU B 1 133 ? 7.051 22.828 -0.565 1 98.75 133 LEU B CA 1
ATOM 2256 C C . LEU B 1 133 ? 6.164 23.984 -0.117 1 98.75 133 LEU B C 1
ATOM 2258 O O . LEU B 1 133 ? 4.938 23.859 -0.106 1 98.75 133 LEU B O 1
ATOM 2262 N N . PRO B 1 134 ? 6.758 25.156 0.218 1 98.19 134 PRO B N 1
ATOM 2263 C CA . PRO B 1 134 ? 5.871 26.25 0.636 1 98.19 134 PRO B CA 1
ATOM 2264 C C . PRO B 1 134 ? 4.844 26.625 -0.429 1 98.19 134 PRO B C 1
ATOM 2266 O O . PRO B 1 134 ? 3.664 26.812 -0.115 1 98.19 134 PRO B O 1
ATOM 2269 N N . THR B 1 135 ? 5.242 26.641 -1.635 1 98.19 135 THR B N 1
ATOM 2270 C CA . THR B 1 135 ? 4.34 26.969 -2.732 1 98.19 135 THR B CA 1
ATOM 2271 C C . THR B 1 135 ? 3.342 25.844 -2.973 1 98.19 135 THR B C 1
ATOM 2273 O O . THR B 1 135 ? 2.15 26.094 -3.166 1 98.19 135 THR B O 1
ATOM 2276 N N . ILE B 1 136 ? 3.832 24.641 -2.945 1 98.38 136 ILE B N 1
ATOM 2277 C CA . ILE B 1 136 ? 2.98 23.469 -3.174 1 98.38 136 ILE B CA 1
ATOM 2278 C C . ILE B 1 136 ? 1.896 23.406 -2.1 1 98.38 136 ILE B C 1
ATOM 2280 O O . ILE B 1 136 ? 0.716 23.234 -2.41 1 98.38 136 ILE B O 1
ATOM 2284 N N . PHE B 1 137 ? 2.262 23.594 -0.865 1 98.06 137 PHE B N 1
ATOM 2285 C CA . PHE B 1 137 ? 1.304 23.531 0.232 1 98.06 137 PHE B CA 1
ATOM 2286 C C . PHE B 1 137 ? 0.311 24.688 0.153 1 98.06 137 PHE B C 1
ATOM 2288 O O . PHE B 1 137 ? -0.895 24.484 0.313 1 98.06 137 PHE B O 1
ATOM 2295 N N . SER B 1 138 ? 0.793 25.875 -0.048 1 96.5 138 SER B N 1
ATOM 2296 C CA . SER B 1 138 ? -0.089 27.031 -0.156 1 96.5 138 SER B CA 1
ATOM 2297 C C . SER B 1 138 ? -1.156 26.812 -1.225 1 96.5 138 SER B C 1
ATOM 2299 O O . SER B 1 138 ? -2.34 27.062 -0.984 1 96.5 138 SER B O 1
ATOM 2301 N N . GLU B 1 139 ? -0.758 26.344 -2.365 1 96 139 GLU B N 1
ATOM 2302 C CA . GLU B 1 139 ? -1.691 26.109 -3.461 1 96 139 GLU B CA 1
ATOM 2303 C C . GLU B 1 139 ? -2.666 24.984 -3.117 1 96 139 GLU B C 1
ATOM 2305 O O . GLU B 1 139 ? -3.867 25.094 -3.375 1 96 139 GLU B O 1
ATOM 2310 N N . PHE B 1 140 ? -2.178 23.984 -2.59 1 96.31 140 PHE B N 1
ATOM 2311 C CA . PHE B 1 140 ? -2.998 22.812 -2.264 1 96.31 140 PHE B CA 1
ATOM 2312 C C . PHE B 1 140 ? -4.059 23.172 -1.232 1 96.31 140 PHE B C 1
ATOM 2314 O O . PHE B 1 140 ? -5.242 22.891 -1.423 1 96.31 140 PHE B O 1
ATOM 2321 N N . PHE B 1 141 ? -3.684 23.828 -0.174 1 94.25 141 PHE B N 1
ATOM 2322 C CA . PHE B 1 141 ? -4.602 24.078 0.93 1 94.25 141 PHE B CA 1
ATOM 2323 C C . PHE B 1 141 ? -5.531 25.25 0.605 1 94.25 141 PHE B C 1
ATOM 2325 O O . PHE B 1 141 ? -6.641 25.328 1.132 1 94.25 141 PHE B O 1
ATOM 2332 N N . ARG B 1 142 ? -5.168 26.109 -0.251 1 90.12 142 ARG B N 1
ATOM 2333 C CA . ARG B 1 142 ? -6.062 27.156 -0.714 1 90.12 142 ARG B CA 1
ATOM 2334 C C . ARG B 1 142 ? -7.18 26.594 -1.582 1 90.12 142 ARG B C 1
ATOM 2336 O O . ARG B 1 142 ? -8.336 27 -1.466 1 90.12 142 ARG B O 1
ATOM 2343 N N . GLN B 1 143 ? -6.859 25.672 -2.359 1 84.62 143 GLN B N 1
ATOM 2344 C CA . GLN B 1 143 ? -7.789 25.156 -3.361 1 84.62 143 GLN B CA 1
ATOM 2345 C C . GLN B 1 143 ? -8.633 24.016 -2.799 1 84.62 143 GLN B C 1
ATOM 2347 O O . GLN B 1 143 ? -9.812 23.875 -3.139 1 84.62 143 GLN B O 1
ATOM 2352 N N . HIS B 1 144 ? -8.102 23.297 -2.053 1 70.88 144 HIS B N 1
ATOM 2353 C CA . HIS B 1 144 ? -8.719 21.984 -1.806 1 70.88 144 HIS B CA 1
ATOM 2354 C C . HIS B 1 144 ? -9.094 21.828 -0.337 1 70.88 144 HIS B C 1
ATOM 2356 O O . HIS B 1 144 ? -9.852 20.922 0.018 1 70.88 144 HIS B O 1
ATOM 2362 N N . ALA B 1 145 ? -8.602 22.578 0.462 1 62.78 145 ALA B N 1
ATOM 2363 C CA . ALA B 1 145 ? -8.977 22.469 1.869 1 62.78 145 ALA B CA 1
ATOM 2364 C C . ALA B 1 145 ? -9.336 23.828 2.459 1 62.78 145 ALA B C 1
ATOM 2366 O O . ALA B 1 145 ? -8.617 24.344 3.314 1 62.78 145 ALA B O 1
ATOM 2367 N N . PRO B 1 146 ? -10.344 24.375 1.866 1 58.28 146 PRO B N 1
ATOM 2368 C CA . PRO B 1 146 ? -10.602 25.719 2.369 1 58.28 146 PRO B CA 1
ATOM 2369 C C . PRO B 1 146 ? -10.867 25.75 3.873 1 58.28 146 PRO B C 1
ATOM 2371 O O . PRO B 1 146 ? -11.547 24.875 4.398 1 58.28 146 PRO B O 1
ATOM 2374 N N . PHE B 1 147 ? -9.883 26.188 4.504 1 51.81 147 PHE B N 1
ATOM 2375 C CA . PHE B 1 147 ? -9.961 26.531 5.918 1 51.81 147 PHE B CA 1
ATOM 2376 C C . PHE B 1 147 ? -11.234 27.328 6.215 1 51.81 147 PHE B C 1
ATOM 2378 O O . PHE B 1 147 ? -11.617 28.203 5.449 1 51.81 147 PHE B O 1
ATOM 2385 N N . HIS B 1 148 ? -12.258 26.672 6.648 1 44.53 148 HIS B N 1
ATOM 2386 C CA . HIS B 1 148 ? -13.359 27.516 7.074 1 44.53 148 HIS B CA 1
ATOM 2387 C C . HIS B 1 148 ? -12.867 28.656 7.969 1 44.53 148 HIS B C 1
ATOM 2389 O O . HIS B 1 148 ? -12.383 28.406 9.078 1 44.53 148 HIS B O 1
ATOM 2395 N N . THR B 1 149 ? -12.188 29.656 7.469 1 37.69 149 THR B N 1
ATOM 2396 C CA . THR B 1 149 ? -12.031 30.859 8.266 1 37.69 149 THR B CA 1
ATOM 2397 C C . THR B 1 149 ? -13.398 31.406 8.695 1 37.69 149 THR B C 1
ATOM 2399 O O . THR B 1 149 ? -14.305 31.531 7.875 1 37.69 149 THR B O 1
ATOM 2402 N N . ASN B 1 150 ? -13.898 31.031 9.844 1 37.5 150 ASN B N 1
ATOM 2403 C CA . ASN B 1 150 ? -15.047 31.719 10.422 1 37.5 150 ASN B CA 1
ATOM 2404 C C . ASN B 1 150 ? -14.922 33.25 10.266 1 37.5 150 ASN B C 1
ATOM 2406 O O . ASN B 1 150 ? -14.109 33.875 10.938 1 37.5 150 ASN B O 1
ATOM 2410 N N . SER B 1 151 ? -14.859 33.781 9.102 1 36.75 151 SER B N 1
ATOM 2411 C CA . SER B 1 151 ? -14.977 35.219 8.953 1 36.75 151 SER B CA 1
ATOM 2412 C C . SER B 1 151 ? -16.297 35.75 9.523 1 36.75 151 SER B C 1
ATOM 2414 O O . SER B 1 151 ? -16.766 36.812 9.172 1 36.75 151 SER B O 1
ATOM 2416 N N . ASN B 1 152 ? -17.031 35 10.375 1 35.75 152 ASN B N 1
ATOM 2417 C CA . ASN B 1 152 ? -18.219 35.75 10.805 1 35.75 152 ASN B CA 1
ATOM 2418 C C . ASN B 1 152 ? -17.844 36.969 11.633 1 35.75 152 ASN B C 1
ATOM 2420 O O . ASN B 1 152 ? -17.672 36.875 12.844 1 35.75 152 ASN B O 1
ATOM 2424 N N . ALA B 1 153 ? -16.859 37.781 11.352 1 34.34 153 ALA B N 1
ATOM 2425 C CA . ALA B 1 153 ? -16.844 39.062 12.055 1 34.34 153 ALA B CA 1
ATOM 2426 C C . ALA B 1 153 ? -18.062 39.906 11.695 1 34.34 153 ALA B C 1
ATOM 2428 O O . ALA B 1 153 ? -18.188 41.062 12.141 1 34.34 153 ALA B O 1
ATOM 2429 N N . ASP B 1 154 ? -19.203 39.438 11.133 1 27.97 154 ASP B N 1
ATOM 2430 C CA . ASP B 1 154 ? -20.234 40.469 11.273 1 27.97 154 ASP B CA 1
ATOM 2431 C C . ASP B 1 154 ? -20.766 40.531 12.703 1 27.97 154 ASP B C 1
ATOM 2433 O O . ASP B 1 154 ? -20.922 39.5 13.352 1 27.97 154 ASP B O 1
#

Nearest PDB structures (foldseek):
  8qhq-assembly2_C  TM=9.401E-01  e=9.729E-18  Homo sapiens
  8qhq-assembly1_A  TM=9.405E-01  e=4.261E-17  Homo sapiens
  4kxm-assembly2_C  TM=9.568E-01  e=2.413E-16  Rattus norvegicus
  8rps-assembly1_C-2  TM=9.205E-01  e=1.457E-15  Homo sapiens
  8rpt-assembly1_B  TM=8.653E-01  e=3.419E-13  Homo sapiens

Foldseek 3Di:
DPLPFFEEEEADADPLDCPCLCVLLVLLVLCVVRGDYPPNLSSPPCSVVVCVVDDPVVVVVSSVVSLLVGQEYEYAQQRPHPVSVVSVVVCVVSLHQYEYEHEDDPPTDGDCVQVVPDDPARHHYDYDDSVCSNVVSVVCCVPHPPDPPPPPPD/DPQQFFEEEEADADPLDCPCLCVLLVLLVLCVVRGDYPPNLSSPPCSVVVCVVDDPVVVVVSSVVSLLVGQEYEYACQRPHPVSVVSVVVCVVSLHQYEYEHEDDPPTDGDCVQVVVDDPARHHYDYDDSVCSNVVVVVSCVPHPPDPPCPPPD

Organism: Strongylocentrotus purpuratus (NCBI:txid7668)

pLDDT: mean 91.59, std 16.37, range [27.34, 98.94]

Radius of gyration: 20.23 Å; Cα contacts (8 Å, |Δi|>4): 566; chains: 2; bounding box: 45×76×46 Å

InterPro domains:
  IPR007710 Nucleoside 2-deoxyribosyltransferase [PF05014] (8-104)
  IPR028607 2-deoxynucleoside 5-phosphate N-hydrolase 1, DNPH1 [MF_03036] (6-144)
  IPR051239 2'-Deoxynucleoside 5'-phosphate N-hydrolase [PTHR15364] (3-146)

Secondary structure (DSSP, 8-state):
----PEEEEEE--STT-STTHHHHHHHHHHHTTTEEETTGGGG-TTHHHHHHTS-HHHHHHHHHHHHHH-SEEEEE-SS--HHHHHHHHHHHHTT-EEEEEE---TT----HHHHTT--SSSEEEEE--GGGHHHHHHHHHHHHS---------/----PEEEEEE--STT-STTHHHHHHHHHHHTTTEEETTGGGG-TTHHHHHHTS-HHHHHHHHHHHHHH-SEEEEE-SS--HHHHHHHHHHHHTT-EEEEEE---TT----HHHHTT--SSSEEEEE--GGGHHHHHHHHHHHHS---------

Sequence (308 aa):
MGDRGLKIYFCGSIQGGRQDAELYTRIIKQLKQYGQVLTEVIGNKDVLRIEAAVTEAEIYEQDIEWLASADVVVAEVTQPSLGVGVELGRAQLLKKKVLCLFRPQEGKILSAMVRGAHDGELFMVKDYREEDLPTIFSEFFRQHAPFHTNSNADMGDRGLKIYFCGSIQGGRQDAELYTRIIKQLKQYGQVLTEVIGNKDVLRIEAAVTEAEIYEQDIEWLASADVVVAEVTQPSLGVGVELGRAQLLKKKVLCLFRPQEGKILSAMVRGAHDGELFMVKDYREEDLPTIFSEFFRQHAPFHTNSNAD